Protein AF-A0A847NUJ7-F1 (afdb_monomer)

Foldseek 3Di:
DDDFDADLPVRPCLVVVVVVCVVVLPQEAEDAEADPPCSVSSVVSLLVVLCPDPPPFPFPPPPDDDFDWGWTCSDPRYIYTYGDHDHDDAPPVVVVLVVFDPVDQFDKDKDFDAAQKWKQWQNKIKGWRHTWIKIDRFGNPTDIDIDDDDDDFDDKDWADAQKWWAQGSTGTIGIHHTTIITIPDHDPVRIDMDHHPVHD

Solvent-accessible surface area (backbone atoms only — not comparable to full-atom values): 11853 Å² total; per-residue (Å²): 138,89,87,82,73,70,33,63,89,76,59,38,48,49,64,64,47,51,52,56,39,59,80,62,68,48,46,72,45,76,47,80,54,48,60,91,68,50,62,70,53,40,51,54,46,54,41,61,75,60,46,91,61,92,80,66,79,69,70,69,78,75,92,82,65,102,73,68,63,46,58,42,63,58,48,99,66,26,33,41,31,44,47,77,51,48,86,74,87,47,61,69,52,62,73,62,58,72,71,47,73,76,89,55,86,68,58,74,47,75,45,83,41,47,58,68,40,28,42,28,51,74,76,29,38,41,30,30,64,40,68,31,49,35,34,34,50,30,55,72,82,62,54,69,47,80,49,89,71,96,76,81,64,78,51,75,44,85,41,52,64,42,17,25,45,34,37,44,82,52,38,31,36,39,30,53,48,57,34,45,37,34,34,24,79,68,64,69,84,36,52,48,77,45,74,42,91,81,67,133

Sequence (200 aa):
EDIKLISSLNNYGVEALTDYLEDREIDYIYFVGLTNSGKSSLINKLIELNDTNLNQLTTSYIPNTTLDFIRIKIKDNLTVIDSPGFIIDTIQDDLILKKYNLKVCLKPKTFQMKTGETLEIENMYFNFSDDTSVTLYMANDLRVRKYYKPVTYEYRIDIGYESDLIVSGLGFLNIKKSCVVRVANIKANLIEV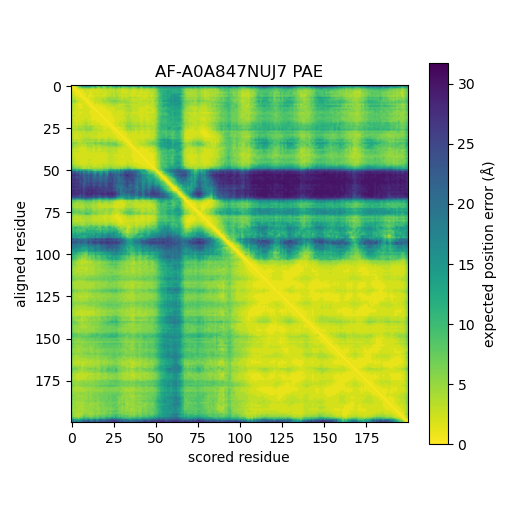RSSILGG

Radius of gyration: 21.55 Å; Cα contacts (8 Å, |Δi|>4): 354; chains: 1; bounding box: 51×32×60 Å

Structure (mmCIF, N/CA/C/O backbone):
data_AF-A0A847NUJ7-F1
#
_entry.id   AF-A0A847NUJ7-F1
#
loop_
_atom_site.group_PDB
_atom_site.id
_atom_site.type_symbol
_atom_site.label_atom_id
_atom_site.label_alt_id
_atom_site.label_comp_id
_atom_site.label_asym_id
_atom_site.label_entity_id
_atom_site.label_seq_id
_atom_site.pdbx_PDB_ins_code
_atom_site.Cartn_x
_atom_site.Cartn_y
_atom_site.Cartn_z
_atom_site.occupancy
_atom_site.B_iso_or_equiv
_atom_site.auth_seq_id
_atom_site.auth_comp_id
_atom_site.auth_asym_id
_atom_site.auth_atom_id
_atom_site.pdbx_PDB_model_num
ATOM 1 N N . GLU A 1 1 ? -22.044 -3.779 1.676 1.00 54.78 1 GLU A N 1
ATOM 2 C CA . GLU A 1 1 ? -20.976 -3.634 2.683 1.00 54.78 1 GLU A CA 1
ATOM 3 C C . GLU A 1 1 ? -20.731 -2.154 2.893 1.00 54.78 1 GLU A C 1
ATOM 5 O O . GLU A 1 1 ? -20.644 -1.439 1.902 1.00 54.78 1 GLU A O 1
ATOM 10 N N . ASP A 1 2 ? -20.672 -1.699 4.144 1.00 83.62 2 ASP A N 1
ATOM 11 C CA . ASP A 1 2 ? -20.267 -0.329 4.469 1.00 83.62 2 ASP A CA 1
ATOM 12 C C . ASP A 1 2 ? -18.757 -0.314 4.725 1.00 83.62 2 ASP A C 1
ATOM 14 O O . ASP A 1 2 ? -18.270 -0.978 5.640 1.00 83.62 2 ASP A O 1
ATOM 18 N N . ILE A 1 3 ? -18.008 0.443 3.921 1.00 88.69 3 ILE A N 1
ATOM 19 C CA . ILE A 1 3 ? -16.564 0.638 4.100 1.00 88.69 3 ILE A CA 1
ATOM 20 C C . ILE A 1 3 ? -16.348 1.972 4.815 1.00 88.69 3 ILE A C 1
ATOM 22 O O . ILE A 1 3 ? -16.796 3.017 4.344 1.00 88.69 3 ILE A O 1
ATOM 26 N N . LYS A 1 4 ? -15.630 1.948 5.942 1.00 88.69 4 LYS A N 1
ATOM 27 C CA . LYS A 1 4 ? -15.244 3.149 6.696 1.00 88.69 4 LYS A CA 1
ATOM 28 C C . LYS A 1 4 ? -13.728 3.303 6.704 1.00 88.69 4 LYS A C 1
ATOM 30 O O . LYS A 1 4 ? -13.006 2.360 7.015 1.00 88.69 4 LYS A O 1
ATOM 35 N N . LEU A 1 5 ? -13.253 4.503 6.382 1.00 91.12 5 LEU A N 1
ATOM 36 C CA . LEU A 1 5 ? -11.839 4.864 6.460 1.00 91.12 5 LEU A CA 1
ATOM 37 C C . LEU A 1 5 ? -11.560 5.513 7.812 1.00 91.12 5 LEU A C 1
ATOM 39 O O . LEU A 1 5 ? -12.232 6.471 8.188 1.00 91.12 5 LEU A O 1
ATOM 43 N N . ILE A 1 6 ? -10.570 4.990 8.533 1.00 91.38 6 ILE A N 1
ATOM 44 C CA . ILE A 1 6 ? -10.262 5.410 9.901 1.00 91.38 6 ILE A CA 1
ATOM 45 C C . ILE A 1 6 ? -8.752 5.583 10.059 1.00 91.38 6 ILE A C 1
ATOM 47 O O . ILE A 1 6 ? -7.966 4.788 9.546 1.00 91.38 6 ILE A O 1
ATOM 51 N N . SER A 1 7 ? -8.343 6.609 10.805 1.00 89.50 7 SER A N 1
ATOM 52 C CA . SER A 1 7 ? -6.980 6.740 11.323 1.00 89.50 7 SER A CA 1
ATOM 53 C C . SER A 1 7 ? -7.024 6.985 12.822 1.00 89.50 7 SER A C 1
ATOM 55 O O . SER A 1 7 ? -7.299 8.101 13.261 1.00 89.50 7 SER A O 1
ATOM 57 N N . SER A 1 8 ? -6.681 5.963 13.610 1.00 86.00 8 SER A N 1
ATOM 58 C CA . SER A 1 8 ? -6.562 6.085 15.071 1.00 86.00 8 SER A CA 1
ATOM 59 C C . SER A 1 8 ? -5.462 7.065 15.486 1.00 86.00 8 SER A C 1
ATOM 61 O O . SER A 1 8 ? -5.521 7.621 16.573 1.00 86.00 8 SER A O 1
ATOM 63 N N . LEU A 1 9 ? -4.460 7.287 14.624 1.00 84.06 9 LEU A N 1
ATOM 64 C CA . LEU A 1 9 ? -3.374 8.236 14.877 1.00 84.06 9 LEU A CA 1
ATOM 65 C C . LEU A 1 9 ? -3.831 9.691 14.709 1.00 84.06 9 LEU A C 1
ATOM 67 O O . LEU A 1 9 ? -3.448 10.546 15.499 1.00 84.06 9 LEU A O 1
ATOM 71 N N . ASN A 1 10 ? -4.635 9.965 13.678 1.00 84.94 10 ASN A N 1
ATOM 72 C CA . ASN A 1 10 ? -5.076 11.321 13.337 1.00 84.94 10 ASN A CA 1
ATOM 73 C C . ASN A 1 10 ? -6.503 11.622 13.824 1.00 84.94 10 ASN A C 1
ATOM 75 O O . ASN A 1 10 ? -7.068 12.639 13.435 1.00 84.94 10 ASN A O 1
ATOM 79 N N . ASN A 1 11 ? -7.107 10.717 14.603 1.00 83.31 11 ASN A N 1
ATOM 80 C CA . ASN A 1 11 ? -8.519 10.731 15.011 1.00 83.31 11 ASN A CA 1
ATOM 81 C C . ASN A 1 11 ? -9.519 10.830 13.841 1.00 83.31 11 ASN A C 1
ATOM 83 O O . ASN A 1 11 ? -10.676 11.191 14.028 1.00 83.31 11 ASN A O 1
ATOM 87 N N . TYR A 1 12 ? -9.097 10.491 12.622 1.00 90.44 12 TYR A N 1
ATOM 88 C CA . TYR A 1 12 ? -9.958 10.581 11.448 1.00 90.44 12 TYR A CA 1
ATOM 89 C C . TYR A 1 12 ? -10.963 9.430 11.441 1.00 90.44 12 TYR A C 1
ATOM 91 O O . TYR A 1 12 ? -10.563 8.272 11.556 1.00 90.44 12 TYR A O 1
ATOM 99 N N . GLY A 1 13 ? -12.250 9.743 11.280 1.00 89.88 13 GLY A N 1
ATOM 100 C CA . GLY A 1 13 ? -13.322 8.753 11.139 1.00 89.88 13 GLY A CA 1
ATOM 101 C C . GLY A 1 13 ? -13.643 7.952 12.405 1.00 89.88 13 GLY A C 1
ATOM 102 O O . GLY A 1 13 ? -14.494 7.070 12.345 1.00 89.88 13 GLY A O 1
ATOM 103 N N . VAL A 1 14 ? -12.988 8.237 13.539 1.00 88.69 14 VAL A N 1
ATOM 104 C CA . VAL A 1 14 ? -13.206 7.497 14.792 1.00 88.69 14 VAL A CA 1
ATOM 105 C C . VAL A 1 14 ? -14.545 7.879 15.426 1.00 88.69 14 VAL A C 1
ATOM 107 O O . VAL A 1 14 ? -15.306 6.990 15.781 1.00 88.69 14 VAL A O 1
ATOM 110 N N . GLU A 1 15 ? -14.881 9.170 15.493 1.00 87.00 15 GLU A N 1
ATOM 111 C CA . GLU A 1 15 ? -16.192 9.634 15.987 1.00 87.00 15 GLU A CA 1
ATOM 112 C C . GLU A 1 15 ? -17.335 9.080 15.127 1.00 87.00 15 GLU A C 1
ATOM 114 O O . GLU A 1 15 ? -18.253 8.456 15.642 1.00 87.00 15 GLU A O 1
ATOM 119 N N . ALA A 1 16 ? -17.199 9.146 13.799 1.00 90.19 16 ALA A N 1
ATOM 120 C CA . ALA A 1 16 ? -18.173 8.573 12.868 1.00 90.19 16 ALA A CA 1
ATOM 121 C C . ALA A 1 16 ? -18.302 7.036 12.962 1.00 90.19 16 ALA A C 1
ATOM 123 O O . ALA A 1 16 ? -19.299 6.466 12.506 1.00 90.19 16 ALA A O 1
ATOM 124 N N . LEU A 1 17 ? -17.282 6.340 13.483 1.00 90.12 17 LEU A N 1
ATOM 125 C CA . LEU A 1 17 ? -17.399 4.927 13.839 1.00 90.12 17 LEU A CA 1
ATOM 126 C C . LEU A 1 17 ? -18.207 4.778 15.129 1.00 90.12 17 LEU A C 1
ATOM 128 O O . LEU A 1 17 ? -19.093 3.934 15.155 1.00 90.12 17 LEU A O 1
ATOM 132 N N . THR A 1 18 ? -17.926 5.579 16.158 1.00 85.94 18 THR A N 1
ATOM 133 C CA . THR A 1 18 ? -18.694 5.576 17.409 1.00 85.94 18 THR A CA 1
ATOM 134 C C . THR A 1 18 ? -20.175 5.816 17.130 1.00 85.94 18 THR A C 1
ATOM 136 O O . THR A 1 18 ? -20.967 4.928 17.426 1.00 85.94 18 THR A O 1
ATOM 139 N N . ASP A 1 19 ? -20.536 6.903 16.443 1.00 88.12 19 ASP A N 1
ATOM 140 C CA . ASP A 1 19 ? -21.929 7.233 16.099 1.00 88.12 19 ASP A CA 1
ATOM 141 C C . ASP A 1 19 ? -22.615 6.079 15.355 1.00 88.12 19 ASP A C 1
ATOM 143 O O . ASP A 1 19 ? -23.721 5.663 15.686 1.00 88.12 19 ASP A O 1
ATOM 147 N N . TYR A 1 20 ? -21.915 5.469 14.392 1.00 90.50 20 TYR A N 1
ATOM 148 C CA . TYR A 1 20 ? -22.430 4.321 13.646 1.00 90.50 20 TYR A CA 1
ATOM 149 C C . TYR A 1 20 ? -22.771 3.121 14.540 1.00 90.50 20 TYR A C 1
ATOM 151 O O . TYR A 1 20 ? -23.725 2.398 14.237 1.00 90.50 20 TYR A O 1
ATOM 159 N N . LEU A 1 21 ? -21.961 2.874 15.575 1.00 88.38 21 LEU A N 1
ATOM 160 C CA . LEU A 1 21 ? -22.154 1.785 16.532 1.00 88.38 21 LEU A CA 1
ATOM 161 C C . LEU A 1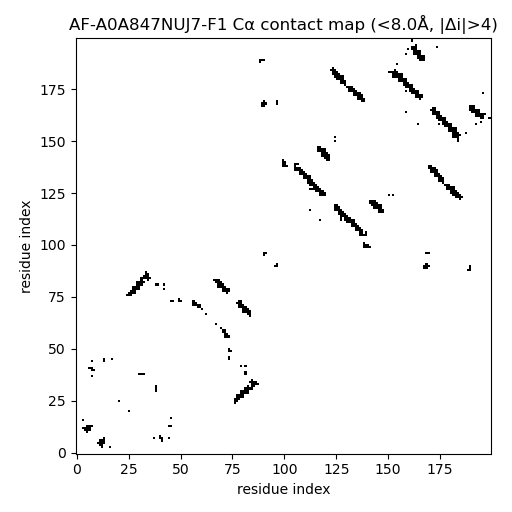 21 ? -23.304 2.096 17.496 1.00 88.38 21 LEU A C 1
ATOM 163 O O . LEU A 1 21 ? -24.062 1.188 17.832 1.00 88.38 21 LEU A O 1
ATOM 167 N N . GLU A 1 22 ? -23.448 3.360 17.908 1.00 86.19 22 GLU A N 1
ATOM 168 C CA . GLU A 1 22 ? -24.535 3.825 18.779 1.00 86.19 22 GLU A CA 1
ATOM 169 C C . GLU A 1 22 ? -25.888 3.789 18.076 1.00 86.19 22 GLU A C 1
ATOM 171 O O . GLU A 1 22 ? -26.816 3.169 18.588 1.00 86.19 22 GLU A O 1
ATOM 176 N N . ASP A 1 23 ? -25.974 4.352 16.869 1.00 90.56 23 ASP A N 1
ATOM 177 C CA . ASP A 1 23 ? -27.194 4.397 16.051 1.00 90.56 23 ASP A CA 1
ATOM 178 C C . ASP A 1 23 ? -27.758 3.005 15.731 1.00 90.56 23 ASP A C 1
ATOM 180 O O . ASP A 1 23 ? -28.920 2.859 15.352 1.00 90.56 23 ASP A O 1
ATOM 184 N N . ARG A 1 24 ? -26.913 1.974 15.818 1.00 91.25 24 ARG A N 1
ATOM 185 C CA . ARG A 1 24 ? -27.265 0.574 15.547 1.00 91.25 24 ARG A CA 1
ATOM 186 C C . ARG A 1 24 ? -27.405 -0.272 16.804 1.00 91.25 24 ARG A C 1
ATOM 188 O O . ARG A 1 24 ? -27.603 -1.475 16.664 1.00 91.25 24 ARG A O 1
ATOM 195 N N . GLU A 1 25 ? -27.272 0.331 17.984 1.00 90.06 25 GLU A N 1
ATOM 196 C CA . GLU A 1 25 ? -27.382 -0.353 19.276 1.00 90.06 25 GLU A CA 1
ATOM 197 C C . GLU A 1 25 ? -26.484 -1.609 19.339 1.00 90.06 25 GLU A C 1
ATOM 199 O O . GLU A 1 25 ? -26.900 -2.690 19.749 1.00 90.06 25 GLU A O 1
ATOM 204 N N . ILE A 1 26 ? -25.237 -1.493 18.857 1.00 89.69 26 ILE A N 1
ATOM 205 C CA . ILE A 1 26 ? -24.302 -2.624 18.795 1.00 89.69 26 ILE A CA 1
ATOM 206 C C . ILE A 1 26 ? -23.714 -2.915 20.181 1.00 89.69 26 ILE A C 1
ATOM 208 O O . ILE A 1 26 ? -22.868 -2.168 20.667 1.00 89.69 26 ILE A O 1
ATOM 212 N N . ASP A 1 27 ? -24.073 -4.065 20.756 1.00 88.81 27 ASP A N 1
ATOM 213 C CA . ASP A 1 27 ? -23.592 -4.483 22.082 1.00 88.81 27 ASP A CA 1
ATOM 214 C C . ASP A 1 27 ? -22.186 -5.107 22.081 1.00 88.81 27 ASP A C 1
ATOM 216 O O . ASP A 1 27 ? -21.445 -4.990 23.059 1.00 88.81 27 ASP A O 1
ATOM 220 N N . TYR A 1 28 ? -21.805 -5.801 21.001 1.00 89.31 28 TYR A N 1
ATOM 221 C CA . TYR A 1 28 ? -20.550 -6.557 20.913 1.00 89.31 28 TYR A CA 1
ATOM 222 C C . TYR A 1 28 ? -19.830 -6.308 19.588 1.00 89.31 28 TYR A C 1
ATOM 224 O O . TYR A 1 28 ? -20.404 -6.487 18.515 1.00 89.31 28 TYR A O 1
ATOM 232 N N . ILE A 1 29 ? -18.539 -5.974 19.656 1.00 90.44 29 ILE A N 1
ATOM 233 C CA . ILE A 1 29 ? -17.688 -5.752 18.480 1.00 90.44 29 ILE A CA 1
ATOM 234 C C . ILE A 1 29 ? -16.487 -6.680 18.532 1.00 90.44 29 ILE A C 1
ATOM 236 O O . ILE A 1 29 ? -15.719 -6.647 19.486 1.00 90.44 29 ILE A O 1
ATOM 240 N N . TYR A 1 30 ? -16.271 -7.445 17.467 1.00 90.50 30 TYR A N 1
ATOM 241 C CA . TYR A 1 30 ? -15.079 -8.269 17.304 1.00 90.50 30 TYR A CA 1
ATOM 242 C C . TYR A 1 30 ? -14.087 -7.576 16.371 1.00 90.50 30 TYR A C 1
ATOM 244 O O . TYR A 1 30 ? -14.386 -7.341 15.201 1.00 90.50 30 TYR A O 1
ATOM 252 N N . PHE A 1 31 ? -12.887 -7.281 16.869 1.00 88.62 31 PHE A N 1
ATOM 253 C CA . PHE A 1 31 ? -11.792 -6.773 16.047 1.00 88.62 31 PHE A CA 1
ATOM 254 C C . PHE A 1 31 ? -10.999 -7.937 15.482 1.00 88.62 31 PHE A C 1
ATOM 256 O O . PHE A 1 31 ? -10.277 -8.619 16.206 1.00 88.62 31 PHE A O 1
ATOM 263 N N . VAL A 1 32 ? -11.107 -8.141 14.172 1.00 88.88 32 VAL A N 1
ATOM 264 C CA . VAL A 1 32 ? -10.435 -9.220 13.443 1.00 88.88 32 VAL A CA 1
ATOM 265 C C . VAL A 1 32 ? -9.560 -8.616 12.354 1.00 88.88 32 VAL A C 1
ATOM 267 O O . VAL A 1 32 ? -9.956 -7.669 11.681 1.00 88.88 32 VAL A O 1
ATOM 270 N N . GLY A 1 33 ? -8.340 -9.126 12.193 1.00 85.56 33 GLY A N 1
ATOM 271 C CA . GLY A 1 33 ? -7.419 -8.620 11.178 1.00 85.56 33 GLY A CA 1
ATOM 272 C C . GLY A 1 33 ? -5.970 -8.994 11.438 1.00 85.56 33 GLY A C 1
ATOM 273 O O . GLY A 1 33 ? -5.640 -9.620 12.449 1.00 85.56 33 GLY A O 1
ATOM 274 N N . LEU A 1 34 ? -5.088 -8.576 10.535 1.00 82.56 34 LEU A N 1
ATOM 275 C CA . LEU A 1 34 ? -3.674 -8.930 10.588 1.00 82.56 34 LEU A CA 1
ATOM 276 C C . LEU A 1 34 ? -2.956 -8.366 11.814 1.00 82.56 34 LEU A C 1
ATOM 278 O O . LEU A 1 34 ? -3.347 -7.352 12.404 1.00 82.56 34 LEU A O 1
ATOM 282 N N . THR A 1 35 ? -1.869 -9.019 12.205 1.00 76.12 35 THR A N 1
ATOM 283 C CA . THR A 1 35 ? -0.890 -8.416 13.111 1.00 76.12 35 THR A CA 1
ATOM 284 C C . THR A 1 35 ? -0.355 -7.126 12.480 1.00 76.12 35 THR A C 1
ATOM 286 O O . THR A 1 35 ? -0.114 -7.073 11.278 1.00 76.12 35 THR A O 1
ATOM 289 N N . ASN A 1 36 ? -0.217 -6.066 13.286 1.00 75.12 36 ASN A N 1
ATOM 290 C CA . ASN A 1 36 ? 0.183 -4.719 12.850 1.00 75.12 36 ASN A CA 1
ATOM 291 C C . ASN A 1 36 ? -0.815 -3.972 11.928 1.00 75.12 36 ASN A C 1
ATOM 293 O O . ASN A 1 36 ? -0.457 -2.978 11.306 1.00 75.12 36 ASN A O 1
ATOM 297 N N . SER A 1 37 ? -2.087 -4.383 11.868 1.00 79.81 37 SER A N 1
ATOM 298 C CA . SER A 1 37 ? -3.118 -3.658 11.099 1.00 79.81 37 SER A CA 1
ATOM 299 C C . SER A 1 37 ? -3.723 -2.444 11.825 1.00 79.81 37 SER A C 1
ATOM 301 O O . SER A 1 37 ? -4.645 -1.820 11.311 1.00 79.81 37 SER A O 1
ATOM 303 N N . GLY A 1 38 ? -3.265 -2.134 13.044 1.00 81.94 38 GLY A N 1
ATOM 304 C CA . GLY A 1 38 ? -3.784 -1.022 13.851 1.00 81.94 38 GLY A CA 1
ATOM 305 C C . GLY A 1 38 ? -4.979 -1.350 14.758 1.00 81.94 38 GLY A C 1
ATOM 306 O O . GLY A 1 38 ? -5.535 -0.422 15.344 1.00 81.94 38 GLY A O 1
ATOM 307 N N . LYS A 1 39 ? -5.351 -2.633 14.935 1.00 87.44 39 LYS A N 1
ATOM 308 C CA . LYS A 1 39 ? -6.466 -3.060 15.818 1.00 87.44 39 LYS A CA 1
ATOM 309 C C . LYS A 1 39 ? -6.357 -2.471 17.225 1.00 87.44 39 LYS A C 1
ATOM 311 O O . LYS A 1 39 ? -7.209 -1.688 17.625 1.00 87.44 39 LYS A O 1
ATOM 316 N N . SER A 1 40 ? -5.272 -2.769 17.939 1.00 82.50 40 SER A N 1
ATOM 317 C CA . SER A 1 40 ? -5.087 -2.316 19.322 1.00 82.50 40 SER A CA 1
ATOM 318 C C . SER A 1 40 ? -5.026 -0.788 19.431 1.00 82.50 40 SER A C 1
ATOM 320 O O . SER A 1 40 ? -5.508 -0.222 20.405 1.00 82.50 40 SER A O 1
ATOM 322 N N . SER A 1 41 ? -4.506 -0.092 18.411 1.00 85.06 41 SER A N 1
ATOM 323 C CA . SER A 1 41 ? -4.534 1.377 18.363 1.00 85.06 41 SER A CA 1
ATOM 324 C C . SER A 1 41 ? -5.954 1.928 18.239 1.00 85.06 41 SER A C 1
ATOM 326 O O . SER A 1 41 ? -6.272 2.919 18.887 1.00 85.06 41 SER A O 1
ATOM 328 N N . LEU A 1 42 ? -6.811 1.304 17.426 1.00 88.44 42 LEU A N 1
ATOM 329 C CA . LEU A 1 42 ? -8.220 1.685 17.314 1.00 88.44 42 LEU A CA 1
ATOM 330 C C . LEU A 1 42 ? -9.000 1.366 18.595 1.00 88.44 42 LEU A C 1
ATOM 332 O O . LEU A 1 42 ? -9.745 2.217 19.062 1.00 88.44 42 LEU A O 1
ATOM 336 N N . ILE A 1 43 ? -8.769 0.203 19.207 1.00 86.81 43 ILE A N 1
ATOM 337 C CA . ILE A 1 43 ? -9.386 -0.173 20.489 1.00 86.81 43 ILE A CA 1
ATOM 338 C C . ILE A 1 43 ? -9.025 0.841 21.579 1.00 86.81 43 ILE A C 1
ATOM 340 O O . ILE A 1 43 ? -9.917 1.387 22.221 1.00 86.81 43 ILE A O 1
ATOM 344 N N . ASN A 1 44 ? -7.737 1.161 21.739 1.00 83.19 44 ASN A N 1
ATOM 345 C CA . ASN A 1 44 ? -7.289 2.159 22.714 1.00 83.19 44 ASN A CA 1
ATOM 346 C C . ASN A 1 44 ? -7.929 3.528 22.468 1.00 83.19 44 ASN A C 1
ATOM 348 O O . ASN A 1 44 ? -8.300 4.210 23.419 1.00 83.19 44 ASN A O 1
ATOM 352 N N . LYS A 1 45 ? -8.096 3.915 21.197 1.00 85.69 45 LYS A N 1
ATOM 353 C CA . LYS A 1 45 ? -8.748 5.175 20.839 1.00 85.69 45 LYS A CA 1
ATOM 354 C C . LYS A 1 45 ? -10.239 5.179 21.184 1.00 85.69 45 LYS A C 1
ATOM 356 O O . LYS A 1 45 ? -10.737 6.186 21.672 1.00 85.69 45 LYS A O 1
ATOM 361 N N . LEU A 1 46 ? -10.941 4.068 20.959 1.00 85.12 46 LEU A N 1
ATOM 362 C CA . LEU A 1 46 ? -12.345 3.927 21.352 1.00 85.12 46 LEU A CA 1
ATOM 363 C C . LEU A 1 46 ? -12.510 3.988 22.872 1.00 85.12 46 LEU A C 1
ATOM 365 O O . LEU A 1 46 ? -13.441 4.633 23.341 1.00 85.12 46 LEU A O 1
ATOM 369 N N . ILE A 1 47 ? -11.600 3.376 23.634 1.00 81.62 47 ILE A N 1
ATOM 370 C CA . ILE A 1 47 ? -11.589 3.491 25.098 1.00 81.62 47 ILE A CA 1
ATOM 371 C C . ILE A 1 47 ? -11.405 4.960 25.497 1.00 81.62 47 ILE A C 1
ATOM 373 O O . ILE A 1 47 ? -12.251 5.497 26.195 1.00 81.62 47 ILE A O 1
ATOM 377 N N . GLU A 1 48 ? -10.374 5.640 24.986 1.00 82.12 48 GLU A N 1
ATOM 378 C CA . GLU A 1 48 ? -10.082 7.048 25.305 1.00 82.12 48 GLU A CA 1
ATOM 379 C C . GLU A 1 48 ? -11.274 7.991 25.053 1.00 82.12 48 GLU A C 1
ATOM 381 O O . GLU A 1 48 ? -11.521 8.890 25.849 1.00 82.12 48 GLU A O 1
ATOM 386 N N . LEU A 1 49 ? -12.027 7.786 23.966 1.00 78.81 49 LEU A N 1
ATOM 387 C CA . LEU A 1 49 ? -13.181 8.627 23.619 1.00 78.81 49 LEU A CA 1
ATOM 388 C C . LEU A 1 49 ? -14.402 8.404 24.518 1.00 78.81 49 LEU A C 1
ATOM 390 O O . LEU A 1 49 ? -15.193 9.324 24.704 1.00 78.81 49 LEU A O 1
ATOM 394 N N . ASN A 1 50 ? -14.574 7.192 25.046 1.00 73.44 50 ASN A N 1
ATOM 395 C CA . ASN A 1 50 ? -15.727 6.834 25.876 1.00 73.44 50 ASN A CA 1
ATOM 396 C C . ASN A 1 50 ? -15.427 6.950 27.380 1.00 73.44 50 ASN A C 1
ATOM 398 O O . ASN A 1 50 ? -16.345 7.017 28.195 1.00 73.44 50 ASN A O 1
ATOM 402 N N . ASP A 1 51 ? -14.149 6.995 27.757 1.00 66.75 51 ASP A N 1
ATOM 403 C CA . ASP A 1 51 ? -13.692 6.946 29.140 1.00 66.75 51 ASP A CA 1
ATOM 404 C C . ASP A 1 51 ? -13.357 8.351 29.680 1.00 66.75 51 ASP A C 1
ATOM 406 O O . ASP A 1 51 ? -12.215 8.685 29.987 1.00 66.75 51 ASP A O 1
ATOM 410 N N . THR A 1 52 ? -14.376 9.208 29.836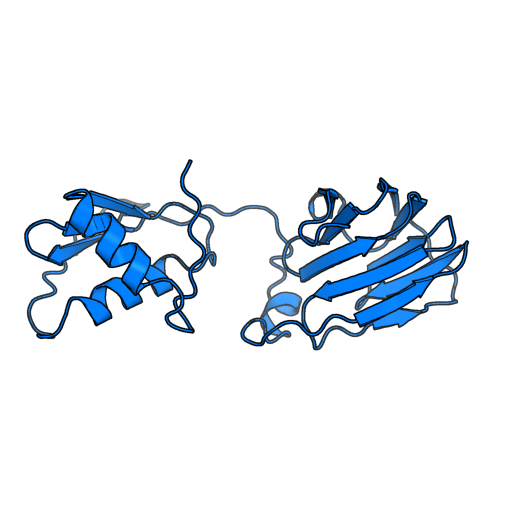 1.00 52.94 52 THR A N 1
ATOM 411 C CA . THR A 1 52 ? -14.239 10.470 30.604 1.00 52.94 52 THR A CA 1
ATOM 412 C C . THR A 1 52 ? -13.961 10.251 32.103 1.00 52.94 52 THR A C 1
ATOM 414 O O . THR A 1 52 ? -13.704 11.218 32.817 1.00 52.94 52 THR A O 1
ATOM 417 N N . ASN A 1 53 ? -13.985 9.007 32.601 1.00 48.88 53 ASN A N 1
ATOM 418 C CA . ASN A 1 53 ? -13.720 8.655 33.996 1.00 48.88 53 ASN A CA 1
ATOM 419 C C . ASN A 1 53 ? -12.852 7.390 34.079 1.00 48.88 53 ASN A C 1
ATOM 421 O O . ASN A 1 53 ? -13.374 6.317 34.36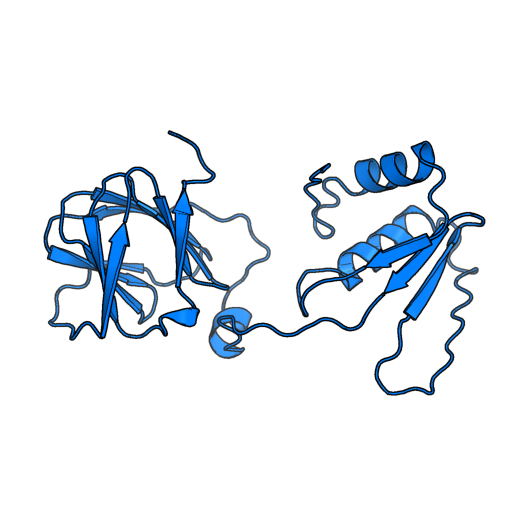8 1.00 48.88 53 ASN A O 1
ATOM 425 N N . LEU A 1 54 ? -11.534 7.590 33.934 1.00 45.66 54 LEU A N 1
ATOM 426 C CA . LEU A 1 54 ? -10.362 6.684 34.035 1.00 45.66 54 LEU A CA 1
ATOM 427 C C . LEU A 1 54 ? -10.373 5.525 35.075 1.00 45.66 54 LEU A C 1
ATOM 429 O O . LEU A 1 54 ? -9.379 4.813 35.203 1.00 45.66 54 LEU A O 1
ATOM 433 N N . ASN A 1 55 ? -11.441 5.320 35.846 1.00 39.75 55 ASN A N 1
ATOM 434 C CA . ASN A 1 55 ? -11.530 4.420 36.994 1.00 39.75 55 ASN A CA 1
ATOM 435 C C . ASN A 1 55 ? -12.481 3.217 36.820 1.00 39.75 55 ASN A C 1
ATOM 437 O O . ASN A 1 55 ? -12.692 2.499 37.798 1.00 39.75 55 ASN A O 1
ATOM 441 N N . GLN A 1 56 ? -13.057 2.951 35.639 1.00 41.97 56 GLN A N 1
ATOM 442 C CA . GLN A 1 56 ? -13.957 1.793 35.443 1.00 41.97 56 GLN A CA 1
ATOM 443 C C . GLN A 1 56 ? -13.567 0.815 34.324 1.00 41.97 56 GLN A C 1
ATOM 445 O O . GLN A 1 56 ? -14.393 0.020 33.874 1.00 41.97 56 GLN A O 1
ATOM 450 N N . LEU A 1 57 ? -12.283 0.737 33.967 1.00 41.91 57 LEU A N 1
ATOM 451 C CA . LEU A 1 57 ? -11.763 -0.420 33.233 1.00 41.91 57 LEU A CA 1
ATOM 452 C C . LEU A 1 57 ? -11.695 -1.643 34.165 1.00 41.91 57 LEU A C 1
ATOM 454 O O . LEU A 1 57 ? -10.651 -1.984 34.722 1.00 41.91 57 LEU A O 1
ATOM 458 N N . THR A 1 58 ? -12.822 -2.341 34.326 1.00 40.12 58 THR A N 1
ATOM 459 C CA . THR A 1 58 ? -12.810 -3.723 34.819 1.00 40.12 58 THR A CA 1
ATOM 460 C C . THR A 1 58 ? -12.236 -4.601 33.718 1.00 40.12 58 THR A C 1
ATOM 462 O O . THR A 1 58 ? -12.930 -5.151 32.869 1.00 40.12 58 THR A O 1
ATOM 465 N N . THR A 1 59 ? -10.912 -4.708 33.712 1.00 41.19 59 THR A N 1
ATOM 466 C CA . THR A 1 59 ? -10.232 -5.748 32.957 1.00 41.19 59 THR A CA 1
ATOM 467 C C . THR A 1 59 ? -10.595 -7.082 33.603 1.00 41.19 59 THR A C 1
ATOM 469 O O . THR A 1 59 ? -10.068 -7.449 34.651 1.00 41.19 59 THR A O 1
ATOM 472 N N . SER A 1 60 ? -11.511 -7.846 33.006 1.00 38.34 60 SER A N 1
ATOM 473 C CA . SER A 1 60 ? -11.550 -9.280 33.281 1.00 38.34 60 SER A CA 1
ATOM 474 C C . SER A 1 60 ? -10.341 -9.899 32.574 1.00 38.34 60 SER A C 1
ATOM 476 O O . SER A 1 60 ? -10.463 -10.486 31.500 1.00 38.34 60 SER A O 1
ATOM 478 N N . TYR A 1 61 ? -9.148 -9.700 33.142 1.00 43.72 61 TYR A N 1
ATOM 479 C CA . TYR A 1 61 ? -7.988 -10.531 32.851 1.00 43.72 61 TYR A CA 1
ATOM 480 C C . TYR A 1 61 ? -8.350 -11.942 33.317 1.00 43.72 61 TYR A C 1
ATOM 482 O O . TYR A 1 61 ? -8.325 -12.232 34.511 1.00 43.72 61 TYR A O 1
ATOM 490 N N . ILE A 1 62 ? -8.703 -12.823 32.383 1.00 40.00 62 ILE A N 1
ATOM 491 C CA . ILE A 1 62 ? -8.691 -14.266 32.622 1.00 40.00 62 ILE A CA 1
ATOM 492 C C . ILE A 1 62 ? -7.480 -14.799 31.856 1.00 40.00 62 ILE A C 1
ATOM 494 O O . ILE A 1 62 ? -7.614 -15.175 30.694 1.00 40.00 62 ILE A O 1
ATOM 498 N N . PRO A 1 63 ? -6.274 -14.765 32.448 1.00 33.69 63 PRO A N 1
ATOM 499 C CA . PRO A 1 63 ? -5.113 -15.371 31.828 1.00 33.69 63 PRO A CA 1
ATOM 500 C C . PRO A 1 63 ? -5.240 -16.878 32.032 1.00 33.69 63 PRO A C 1
ATOM 502 O O . PRO A 1 63 ? -5.013 -17.337 33.148 1.00 33.69 63 PRO A O 1
ATOM 505 N N . ASN A 1 64 ? -5.686 -17.612 31.004 1.00 36.12 64 ASN A N 1
ATOM 506 C CA . ASN A 1 64 ? -5.457 -19.055 30.822 1.00 36.12 64 ASN A CA 1
ATOM 507 C C . ASN A 1 64 ? -6.262 -19.622 29.632 1.00 36.12 64 ASN A C 1
ATOM 509 O O . ASN A 1 64 ? -7.221 -20.341 29.886 1.00 36.12 64 ASN A O 1
ATOM 513 N N . THR A 1 65 ? -5.858 -19.398 28.372 1.00 38.12 65 THR A N 1
ATOM 514 C CA . THR A 1 65 ? -5.957 -20.392 27.269 1.00 38.12 65 THR A CA 1
ATOM 515 C C . THR A 1 65 ? -5.311 -19.916 25.954 1.00 38.12 65 THR A C 1
ATOM 517 O O . THR A 1 65 ? -5.992 -19.566 25.009 1.00 38.12 65 THR A O 1
ATOM 520 N N . THR A 1 66 ? -3.985 -19.999 25.836 1.00 44.12 66 THR A N 1
ATOM 521 C CA . THR A 1 66 ? -3.210 -20.284 24.594 1.00 44.12 66 THR A CA 1
ATOM 522 C C . THR A 1 66 ? -3.458 -19.499 23.273 1.00 44.12 66 THR A C 1
ATOM 524 O O . THR A 1 66 ? -2.691 -19.718 22.347 1.00 44.12 66 THR A O 1
ATOM 527 N N . LEU A 1 67 ? -4.424 -18.580 23.154 1.00 52.50 67 LEU A N 1
ATOM 528 C CA . LEU A 1 67 ? -4.762 -17.672 22.037 1.00 52.50 67 LEU A CA 1
ATOM 529 C C . LEU A 1 67 ? -5.923 -16.768 22.531 1.00 52.50 67 LEU A C 1
ATOM 531 O O . LEU A 1 67 ? -7.046 -16.819 22.031 1.00 52.50 67 LEU A O 1
ATOM 535 N N . ASP A 1 68 ? -5.692 -16.011 23.605 1.00 66.38 68 ASP A N 1
ATOM 536 C CA . ASP A 1 68 ? -6.787 -15.438 24.397 1.00 66.38 68 ASP A CA 1
ATOM 537 C C . ASP A 1 68 ? -7.368 -14.156 23.777 1.00 66.38 68 ASP A C 1
ATOM 539 O O . ASP A 1 68 ? -6.705 -13.123 23.680 1.00 66.38 68 ASP A O 1
ATOM 543 N N . PHE A 1 69 ? -8.641 -14.223 23.378 1.00 75.38 69 PHE A N 1
ATOM 544 C CA . PHE A 1 69 ? -9.449 -13.046 23.062 1.00 75.38 69 PHE A CA 1
ATOM 545 C C . PHE A 1 69 ? -9.544 -12.126 24.287 1.00 75.38 69 PHE A C 1
ATOM 547 O O . PHE A 1 69 ? -9.865 -12.581 25.387 1.00 75.38 69 PHE A O 1
ATOM 554 N N . ILE A 1 70 ? -9.350 -10.822 24.092 1.00 78.44 70 ILE A N 1
ATOM 555 C CA . ILE A 1 70 ? -9.420 -9.830 25.172 1.00 78.44 70 ILE A CA 1
ATOM 556 C C . ILE A 1 70 ? -10.780 -9.138 25.108 1.00 78.44 70 ILE A C 1
ATOM 558 O O . ILE A 1 70 ? -11.112 -8.526 24.099 1.00 78.44 70 ILE A O 1
ATOM 562 N N . ARG A 1 71 ? -11.572 -9.223 26.183 1.00 83.25 71 ARG A N 1
ATOM 563 C CA . ARG A 1 71 ? -12.881 -8.559 26.289 1.00 83.25 71 ARG A CA 1
ATOM 564 C C . ARG A 1 71 ? -12.764 -7.288 27.122 1.00 83.25 71 ARG A C 1
ATOM 566 O O . ARG A 1 71 ? -12.288 -7.335 28.253 1.00 83.25 71 ARG A O 1
ATOM 573 N N . ILE A 1 72 ? -13.215 -6.172 26.565 1.00 82.38 72 ILE A N 1
ATOM 574 C CA . ILE A 1 72 ? -13.127 -4.838 27.155 1.00 82.38 72 ILE A CA 1
ATOM 575 C C . ILE A 1 72 ? -14.519 -4.216 27.106 1.00 82.38 72 ILE A C 1
ATOM 577 O O . ILE A 1 72 ? -15.044 -3.942 26.027 1.00 82.38 72 ILE A O 1
ATOM 581 N N . LYS A 1 73 ? -15.129 -3.993 28.270 1.00 83.00 73 LYS A N 1
ATOM 582 C CA . LYS A 1 73 ? -16.384 -3.243 28.364 1.00 83.00 73 LYS A CA 1
ATOM 583 C C . LYS A 1 73 ? -16.061 -1.750 28.235 1.00 83.00 73 LYS A C 1
ATOM 585 O O . LYS A 1 73 ? -15.330 -1.224 29.066 1.00 83.00 73 LYS A O 1
ATOM 590 N N . ILE A 1 74 ? -16.559 -1.104 27.179 1.00 76.94 74 ILE A N 1
ATOM 591 C CA . ILE A 1 74 ? -16.320 0.322 26.892 1.00 76.94 74 ILE A CA 1
ATOM 592 C C . ILE A 1 74 ? -17.415 1.197 27.518 1.00 76.94 74 ILE A C 1
ATOM 594 O O . ILE A 1 74 ? -17.124 2.266 28.041 1.00 76.94 74 ILE A O 1
ATOM 598 N N . LYS A 1 75 ? -18.668 0.730 27.500 1.00 75.00 75 LYS A N 1
ATOM 599 C CA . LYS A 1 75 ? -19.819 1.319 28.208 1.00 75.00 75 LYS A CA 1
ATOM 600 C C . LYS A 1 75 ? -20.846 0.228 28.509 1.00 75.00 75 LYS A C 1
ATOM 602 O O . LYS A 1 75 ? -20.619 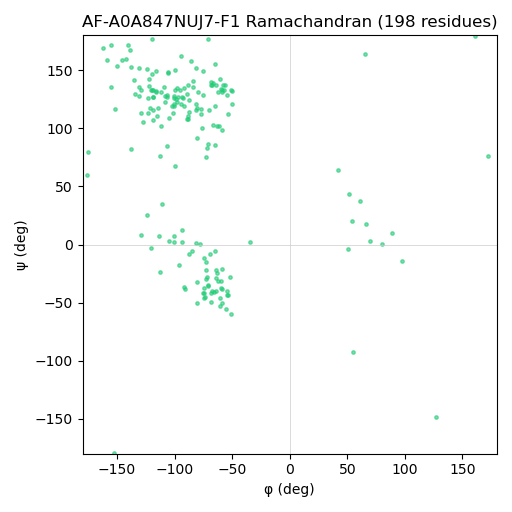-0.937 28.179 1.00 75.00 75 LYS A O 1
ATOM 607 N N . ASP A 1 76 ? -21.964 0.575 29.145 1.00 78.62 76 ASP A N 1
ATOM 608 C CA . ASP A 1 76 ? -22.953 -0.417 29.586 1.00 78.62 76 ASP A CA 1
ATOM 609 C C . ASP A 1 76 ? -23.443 -1.353 28.483 1.00 78.62 76 ASP A C 1
ATOM 611 O O . ASP A 1 76 ? -23.430 -2.567 28.689 1.00 78.62 76 ASP A O 1
ATOM 615 N N . ASN A 1 77 ? -23.721 -0.802 27.303 1.00 82.12 77 ASN A N 1
ATOM 616 C CA . ASN A 1 77 ? -24.204 -1.543 26.137 1.00 82.12 77 ASN A CA 1
ATOM 617 C C . ASN A 1 77 ? -23.146 -1.597 25.022 1.00 82.12 77 ASN A C 1
ATOM 619 O O . ASN A 1 77 ? -23.469 -1.455 23.850 1.00 82.12 77 ASN A O 1
ATOM 623 N N . LEU A 1 78 ? -21.854 -1.680 25.366 1.00 84.06 78 LEU A N 1
ATOM 624 C CA . LEU A 1 78 ? -20.803 -1.866 24.362 1.00 84.06 78 LEU A CA 1
ATOM 625 C C . LEU A 1 78 ? -19.591 -2.598 24.931 1.00 84.06 78 LEU A C 1
ATOM 627 O O . LEU A 1 78 ? -18.858 -2.083 25.780 1.00 84.06 78 LEU A O 1
ATOM 631 N N . THR A 1 79 ? -19.335 -3.780 24.387 1.00 86.50 79 THR A N 1
ATOM 632 C CA . THR A 1 79 ? -18.167 -4.606 24.675 1.00 86.50 79 THR A CA 1
ATOM 633 C C . THR A 1 79 ? -17.348 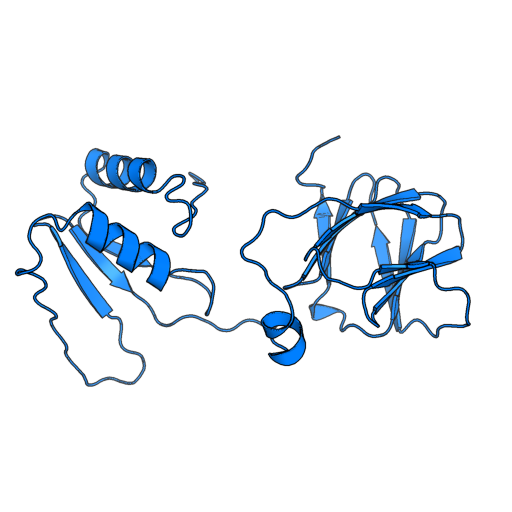-4.816 23.410 1.00 86.50 79 THR A C 1
ATOM 635 O O . THR A 1 79 ? -17.841 -5.287 22.388 1.00 86.50 79 THR A O 1
ATOM 638 N N . VAL A 1 80 ? -16.060 -4.516 23.495 1.00 88.25 80 VAL A N 1
ATOM 639 C CA . VAL A 1 80 ? -15.080 -4.781 22.447 1.00 88.25 80 VAL A CA 1
ATOM 640 C C . VAL A 1 80 ? -14.333 -6.071 22.752 1.00 88.25 80 VAL A C 1
ATOM 642 O O . VAL A 1 80 ? -13.899 -6.306 23.877 1.00 88.25 80 VAL A O 1
ATOM 645 N N . ILE A 1 81 ? -14.180 -6.912 21.738 1.00 87.00 81 ILE A N 1
ATOM 646 C CA . ILE A 1 81 ? -13.420 -8.150 21.780 1.00 87.00 81 ILE A CA 1
ATOM 647 C C . ILE A 1 81 ? -12.234 -8.021 20.815 1.00 87.00 81 ILE A C 1
ATOM 649 O O . ILE A 1 81 ? -12.423 -8.010 19.597 1.00 87.00 81 ILE A O 1
ATOM 653 N N . ASP A 1 82 ? -11.014 -7.943 21.347 1.00 84.19 82 ASP A N 1
ATOM 654 C CA . ASP A 1 82 ? -9.784 -8.049 20.556 1.00 84.19 82 ASP A CA 1
ATOM 655 C C . ASP A 1 82 ? -9.490 -9.522 20.268 1.00 84.19 82 ASP A C 1
ATOM 657 O O . ASP A 1 82 ? -9.525 -10.361 21.174 1.00 84.19 82 ASP A O 1
ATOM 661 N N . SER A 1 83 ? -9.203 -9.838 19.009 1.00 83.81 83 SER A N 1
ATOM 662 C CA . SER A 1 83 ? -8.782 -11.176 18.600 1.00 83.81 83 SER A CA 1
ATOM 663 C C . SER A 1 83 ? -7.283 -11.198 18.293 1.00 83.81 83 SER A C 1
ATOM 665 O O . SER A 1 83 ? -6.738 -10.201 17.798 1.00 83.81 83 SER A O 1
ATOM 667 N N . PRO A 1 84 ? -6.593 -12.330 18.532 1.00 78.31 84 PRO A N 1
ATOM 668 C CA . PRO A 1 84 ? -5.221 -12.501 18.078 1.00 78.31 84 PRO A CA 1
ATOM 669 C C . PRO A 1 84 ? -5.089 -12.179 16.585 1.00 78.31 84 PRO A C 1
ATOM 671 O O . PRO A 1 84 ? -5.884 -12.624 15.758 1.00 78.31 84 PRO A O 1
ATOM 674 N N . GLY A 1 85 ? -4.080 -11.381 16.231 1.00 73.50 85 GLY A N 1
ATOM 675 C CA . GLY A 1 85 ? -3.826 -11.048 14.835 1.00 73.50 85 GLY A CA 1
ATOM 676 C C . GLY A 1 85 ? -3.345 -12.258 14.041 1.00 73.50 85 GLY A C 1
ATOM 677 O O . GLY A 1 85 ? -2.485 -13.006 14.503 1.00 73.50 85 GLY A O 1
ATOM 678 N N . PHE A 1 86 ? -3.860 -12.425 12.825 1.00 77.31 86 PHE A N 1
ATOM 679 C CA . PHE A 1 86 ? -3.319 -13.411 11.889 1.00 77.31 86 PHE A CA 1
ATOM 680 C C . PHE A 1 86 ? -2.086 -12.846 11.172 1.00 77.31 86 PHE A C 1
ATOM 682 O O . PHE A 1 86 ? -1.958 -11.634 10.980 1.00 77.31 86 PHE A O 1
ATOM 689 N N . ILE A 1 87 ? -1.169 -13.718 10.767 1.00 72.38 87 ILE A N 1
ATOM 690 C CA . ILE A 1 87 ? 0.062 -13.346 10.062 1.00 72.38 87 ILE A CA 1
ATOM 691 C C . ILE A 1 87 ? -0.094 -13.763 8.596 1.00 72.38 87 ILE A C 1
ATOM 693 O O . ILE A 1 87 ? -0.449 -14.906 8.323 1.00 72.38 87 ILE A O 1
ATOM 697 N N . ILE A 1 88 ? 0.157 -12.842 7.663 1.00 68.56 88 ILE A N 1
ATOM 698 C CA . ILE A 1 88 ? 0.230 -13.115 6.218 1.00 68.56 88 ILE A CA 1
ATOM 699 C C . ILE A 1 88 ? 1.629 -12.751 5.726 1.00 68.56 88 ILE A C 1
ATOM 701 O O . ILE A 1 88 ? 2.222 -11.793 6.225 1.00 68.56 88 ILE A O 1
ATOM 705 N N . ASP A 1 89 ? 2.126 -13.484 4.732 1.00 65.19 89 ASP A N 1
ATOM 706 C CA . ASP A 1 89 ? 3.366 -13.176 4.022 1.00 65.19 89 ASP A CA 1
ATOM 707 C C . ASP A 1 89 ? 3.291 -11.791 3.362 1.00 65.19 89 ASP A C 1
ATOM 709 O O . ASP A 1 89 ? 2.738 -11.603 2.281 1.00 65.19 89 ASP A O 1
ATOM 713 N N . THR A 1 90 ? 3.868 -10.798 4.022 1.00 63.03 90 THR A N 1
ATOM 714 C CA . THR A 1 90 ? 4.134 -9.466 3.469 1.00 63.03 90 THR A CA 1
ATOM 715 C C . THR A 1 90 ? 5.639 -9.219 3.517 1.00 63.03 90 THR A C 1
ATOM 717 O O . THR A 1 90 ? 6.387 -10.070 4.013 1.00 63.03 90 THR A O 1
ATOM 720 N N . ILE A 1 91 ? 6.136 -8.083 3.005 1.00 61.44 91 ILE A N 1
ATOM 721 C CA . ILE A 1 91 ? 7.495 -7.647 3.355 1.00 61.44 91 ILE A CA 1
ATOM 722 C C . ILE A 1 91 ? 7.470 -7.343 4.854 1.00 61.44 91 ILE A C 1
ATOM 724 O O . ILE A 1 91 ? 7.224 -6.220 5.262 1.00 61.44 91 ILE A O 1
ATOM 728 N N . GLN A 1 92 ? 7.669 -8.374 5.669 1.00 56.66 92 GLN A N 1
ATOM 729 C CA . GLN A 1 92 ? 7.820 -8.301 7.118 1.00 56.66 92 GLN A CA 1
ATOM 730 C C . GLN A 1 92 ? 9.289 -8.212 7.506 1.00 56.66 92 GLN A C 1
ATOM 732 O O . GLN A 1 92 ? 9.618 -8.425 8.669 1.00 56.66 92 GLN A O 1
ATOM 737 N N . ASP A 1 93 ? 10.183 -7.958 6.542 1.00 55.16 93 ASP A N 1
ATOM 738 C CA . ASP A 1 93 ? 11.580 -7.742 6.870 1.00 55.16 93 ASP A CA 1
ATOM 739 C C . ASP A 1 93 ? 11.644 -6.514 7.776 1.00 55.16 93 ASP A C 1
ATOM 741 O O . ASP A 1 93 ? 11.492 -5.366 7.342 1.00 55.16 93 ASP A O 1
ATOM 745 N N . ASP A 1 94 ? 11.795 -6.797 9.066 1.00 52.19 94 ASP A N 1
ATOM 746 C CA . ASP A 1 94 ? 11.829 -5.835 10.150 1.00 52.19 94 ASP A CA 1
ATOM 747 C C . ASP A 1 94 ? 12.853 -4.737 9.846 1.00 52.19 94 ASP A C 1
ATOM 749 O O . ASP A 1 94 ? 12.677 -3.597 10.260 1.00 52.19 94 ASP A O 1
ATOM 753 N N . LEU A 1 95 ? 13.897 -5.047 9.071 1.00 49.38 95 LEU A N 1
ATOM 754 C CA . LEU A 1 95 ? 14.921 -4.096 8.654 1.00 49.38 95 LEU A CA 1
ATOM 755 C C . LEU A 1 95 ? 14.419 -3.067 7.635 1.00 49.38 95 LEU A C 1
ATOM 757 O O . LEU A 1 95 ? 14.843 -1.914 7.690 1.00 49.38 95 LEU A O 1
ATOM 761 N N . ILE A 1 96 ? 13.527 -3.447 6.718 1.00 57.16 96 ILE A N 1
ATOM 762 C CA . ILE A 1 96 ? 12.968 -2.537 5.711 1.00 57.16 96 ILE A CA 1
ATOM 763 C C . ILE A 1 96 ? 11.844 -1.716 6.350 1.00 57.16 96 ILE A C 1
ATOM 765 O O . ILE A 1 96 ? 11.878 -0.492 6.290 1.00 57.16 96 ILE A O 1
ATOM 769 N N . LEU A 1 97 ? 10.884 -2.348 7.034 1.00 60.59 97 LEU A N 1
ATOM 770 C CA . LEU A 1 97 ? 9.746 -1.621 7.609 1.00 60.59 97 LEU A CA 1
ATOM 771 C C . LEU A 1 97 ? 10.119 -0.735 8.810 1.00 60.59 97 LEU A C 1
ATOM 773 O O . LEU A 1 97 ? 9.553 0.348 8.940 1.00 60.59 97 LEU A O 1
ATOM 777 N N . LYS A 1 98 ? 11.079 -1.127 9.668 1.00 63.06 98 LYS A N 1
ATOM 778 C CA . LYS A 1 98 ? 11.536 -0.257 10.778 1.00 63.06 98 LYS A CA 1
ATOM 779 C C . LYS A 1 98 ? 12.384 0.918 10.299 1.00 63.06 98 LYS A C 1
ATOM 781 O O . LYS A 1 98 ? 12.498 1.908 11.019 1.00 63.06 98 LYS A O 1
ATOM 786 N N . LYS A 1 99 ? 12.994 0.816 9.113 1.00 66.31 99 LYS A N 1
ATOM 787 C CA . LYS A 1 99 ? 13.833 1.879 8.542 1.00 66.31 99 LYS A CA 1
ATOM 788 C C . LYS A 1 99 ? 13.008 3.075 8.074 1.00 66.31 99 LYS A C 1
ATOM 790 O O . LYS A 1 99 ? 13.533 4.186 8.084 1.00 66.31 99 LYS A O 1
ATOM 795 N N . TYR A 1 100 ? 11.751 2.862 7.683 1.00 72.38 100 TYR A N 1
ATOM 796 C CA . TYR A 1 100 ? 10.952 3.890 7.026 1.00 72.38 100 TYR A CA 1
ATOM 797 C C . TYR A 1 100 ? 9.839 4.440 7.908 1.00 72.38 100 TYR A C 1
ATOM 799 O O . TYR A 1 100 ? 9.100 3.708 8.569 1.00 72.38 100 TYR A O 1
ATOM 807 N N . ASN A 1 101 ? 9.685 5.764 7.900 1.00 71.31 101 ASN A N 1
ATOM 808 C CA . ASN A 1 101 ? 8.626 6.406 8.667 1.00 71.31 101 ASN A CA 1
ATOM 809 C C . ASN A 1 101 ? 7.287 6.338 7.917 1.00 71.31 101 ASN A C 1
ATOM 811 O O . ASN A 1 101 ? 6.938 7.237 7.157 1.00 71.31 101 ASN A O 1
ATOM 815 N N . LEU A 1 102 ? 6.500 5.295 8.178 1.00 73.38 102 LEU A N 1
ATOM 816 C CA . LEU A 1 102 ? 5.170 5.111 7.579 1.00 73.38 102 LEU A CA 1
ATOM 817 C C . LEU A 1 102 ? 4.066 5.975 8.221 1.00 73.38 102 LEU A C 1
ATOM 819 O O . LEU A 1 102 ? 2.912 5.899 7.810 1.00 73.38 102 LEU A O 1
ATOM 823 N N . LYS A 1 103 ? 4.390 6.802 9.226 1.00 74.06 103 LYS A N 1
ATOM 824 C CA . LYS A 1 103 ? 3.413 7.669 9.914 1.00 74.06 103 LYS A CA 1
ATOM 825 C C . LYS A 1 103 ? 3.177 9.005 9.208 1.00 74.06 103 LYS A C 1
ATOM 827 O O . LYS A 1 103 ? 2.334 9.782 9.647 1.00 74.06 103 LYS A O 1
ATOM 832 N N . VAL A 1 104 ? 3.932 9.306 8.152 1.00 81.94 104 VAL A N 1
ATOM 833 C CA . VAL A 1 104 ? 3.782 10.550 7.387 1.00 81.94 104 VAL A CA 1
ATOM 834 C C . VAL A 1 104 ? 2.983 10.321 6.111 1.00 81.94 104 VAL A C 1
ATOM 836 O O . VAL A 1 104 ? 3.042 9.252 5.509 1.00 81.94 104 VAL A O 1
ATOM 839 N N . CYS A 1 105 ? 2.267 11.357 5.670 1.00 85.69 105 CYS A N 1
ATOM 840 C CA . CYS A 1 105 ? 1.560 11.328 4.394 1.00 85.69 105 CYS A CA 1
ATOM 841 C C . CYS A 1 105 ? 2.535 11.024 3.242 1.00 85.69 105 CYS A C 1
ATOM 843 O O . CYS A 1 105 ? 3.620 11.618 3.161 1.00 85.69 105 CYS A O 1
ATOM 845 N N . LEU A 1 106 ? 2.151 10.094 2.365 1.00 90.25 106 LEU A N 1
ATOM 846 C CA . LEU A 1 106 ? 2.947 9.716 1.202 1.00 90.25 106 LEU A CA 1
ATOM 847 C C . LEU A 1 106 ? 3.008 10.881 0.210 1.00 90.25 106 LEU A C 1
ATOM 849 O O . LEU A 1 106 ? 2.007 11.540 -0.067 1.00 90.25 106 LEU A O 1
ATOM 853 N N . LYS A 1 107 ? 4.193 11.124 -0.343 1.00 92.00 107 LYS A N 1
ATOM 854 C CA . LYS A 1 107 ? 4.449 12.129 -1.372 1.00 92.00 107 LYS A CA 1
ATOM 855 C C . LYS A 1 107 ? 4.632 11.407 -2.705 1.00 92.00 107 LYS A C 1
ATOM 857 O O . LYS A 1 107 ? 5.668 10.759 -2.879 1.00 92.00 107 LYS A O 1
ATOM 862 N N . PRO A 1 108 ? 3.670 11.514 -3.639 1.00 95.38 108 PRO A N 1
ATOM 863 C CA . PRO A 1 108 ? 3.760 10.826 -4.917 1.00 95.38 108 PRO A CA 1
ATOM 864 C C . PRO A 1 108 ? 5.012 11.245 -5.692 1.00 95.38 108 PRO A C 1
ATOM 866 O O . PRO A 1 108 ? 5.304 12.438 -5.805 1.00 95.38 108 PRO A O 1
ATOM 869 N N . LYS A 1 109 ? 5.756 10.275 -6.231 1.00 96.25 109 LYS A N 1
ATOM 870 C CA . LYS A 1 109 ? 6.935 10.530 -7.079 1.00 96.25 109 LYS A CA 1
ATOM 871 C C . LYS A 1 109 ? 6.708 9.944 -8.465 1.00 96.25 109 LYS A C 1
ATOM 873 O O . LYS A 1 109 ? 6.604 8.729 -8.599 1.00 96.25 109 LYS A O 1
ATOM 878 N N . THR A 1 110 ? 6.658 10.793 -9.487 1.00 97.56 110 THR A N 1
ATOM 879 C CA . THR A 1 110 ? 6.397 10.364 -10.869 1.00 97.56 110 THR A CA 1
ATOM 880 C C . THR A 1 110 ? 7.680 10.262 -11.685 1.00 97.56 110 THR A C 1
ATOM 882 O O . THR A 1 110 ? 8.488 11.189 -11.709 1.00 97.56 110 THR A O 1
ATOM 885 N N . PHE A 1 111 ? 7.830 9.155 -12.408 1.00 98.31 111 PHE A N 1
ATOM 886 C CA . PHE A 1 111 ? 8.901 8.890 -13.358 1.00 98.31 111 PHE A CA 1
ATOM 887 C C . PHE A 1 111 ? 8.308 8.690 -14.753 1.00 98.31 111 PHE A C 1
ATOM 889 O O . PHE A 1 111 ? 7.340 7.955 -14.933 1.00 98.31 111 PHE A O 1
ATOM 896 N N . GLN A 1 112 ? 8.897 9.349 -15.750 1.00 98.12 112 GLN A N 1
ATOM 897 C CA . GLN A 1 112 ? 8.616 9.062 -17.156 1.00 98.12 112 GLN A CA 1
ATOM 898 C C . GLN A 1 112 ? 9.585 7.977 -17.612 1.00 98.12 112 GLN A C 1
ATOM 900 O O . GLN A 1 112 ? 10.791 8.232 -17.719 1.00 98.12 112 GLN A O 1
ATOM 905 N N . MET A 1 113 ? 9.062 6.773 -17.811 1.00 98.38 113 MET A N 1
ATOM 906 C CA . MET A 1 113 ? 9.826 5.602 -18.218 1.00 98.38 113 MET A CA 1
ATOM 907 C C . MET A 1 113 ? 9.745 5.454 -19.730 1.00 98.38 113 MET A C 1
ATOM 909 O O . MET A 1 113 ? 8.667 5.562 -20.310 1.00 98.38 113 MET A O 1
ATOM 913 N N . LYS A 1 114 ? 10.893 5.224 -20.358 1.00 98.19 114 LYS A N 1
ATOM 914 C CA . LYS A 1 114 ? 10.988 4.810 -21.754 1.00 98.19 114 LYS A CA 1
ATOM 915 C C . LYS A 1 114 ? 11.069 3.292 -21.847 1.00 98.19 114 LYS A C 1
ATOM 917 O O . LYS A 1 114 ? 11.443 2.607 -20.896 1.00 98.19 114 LYS A O 1
ATOM 922 N N . THR A 1 115 ? 10.789 2.797 -23.037 1.00 98.12 115 THR A N 1
ATOM 923 C CA . THR A 1 115 ? 10.887 1.402 -23.437 1.00 98.12 115 THR A CA 1
ATOM 924 C C . THR A 1 115 ? 12.252 0.832 -23.059 1.00 98.12 115 THR A C 1
ATOM 926 O O . THR A 1 115 ? 13.296 1.328 -23.483 1.00 98.12 115 THR A O 1
ATOM 929 N N . GLY A 1 116 ? 12.238 -0.216 -22.241 1.00 97.25 116 GLY A N 1
ATOM 930 C CA . GLY A 1 116 ? 13.426 -0.914 -21.764 1.00 97.25 116 GLY A CA 1
ATOM 931 C C . GLY A 1 116 ? 14.156 -0.242 -20.599 1.00 97.25 116 GLY A C 1
ATOM 932 O O . GLY A 1 116 ? 15.162 -0.795 -20.155 1.00 97.25 116 GLY A O 1
ATOM 933 N N . GLU A 1 117 ? 13.693 0.896 -20.072 1.00 98.44 117 GLU A N 1
ATOM 934 C CA . GLU A 1 117 ? 14.295 1.507 -18.884 1.00 98.44 117 GLU A CA 1
ATOM 935 C C . GLU A 1 117 ? 13.915 0.763 -17.598 1.00 98.44 117 GLU A C 1
ATOM 937 O O . GLU A 1 117 ? 12.813 0.227 -17.452 1.00 98.44 117 GLU A O 1
ATOM 942 N N . THR A 1 118 ? 14.834 0.787 -16.630 1.00 98.69 118 THR A N 1
ATOM 943 C CA . THR A 1 118 ? 14.653 0.165 -15.316 1.00 98.69 118 THR A CA 1
ATOM 944 C C . THR A 1 118 ? 14.551 1.219 -14.227 1.00 98.69 118 THR A C 1
ATOM 946 O O . THR A 1 118 ? 15.388 2.119 -14.132 1.00 98.69 118 THR A O 1
ATOM 949 N N . LEU A 1 119 ? 13.538 1.086 -13.377 1.00 98.50 119 LEU A N 1
ATOM 950 C CA . LEU A 1 119 ? 13.408 1.810 -12.122 1.00 98.50 119 LEU A CA 1
ATOM 951 C C . LEU A 1 119 ? 13.904 0.912 -10.985 1.00 98.50 119 LEU A C 1
ATOM 953 O O . LEU A 1 119 ? 13.409 -0.199 -10.807 1.00 98.50 119 LEU A O 1
ATOM 957 N N . GLU A 1 120 ? 14.891 1.386 -10.233 1.00 98.00 120 GLU A N 1
ATOM 958 C CA . GLU A 1 120 ? 15.352 0.749 -9.000 1.00 98.00 120 GLU A CA 1
ATOM 959 C C . GLU A 1 120 ? 14.680 1.430 -7.804 1.00 98.00 120 GLU A C 1
ATOM 961 O O . GLU A 1 120 ? 14.748 2.657 -7.662 1.00 98.00 120 GLU A O 1
ATOM 966 N N . ILE A 1 121 ? 14.054 0.623 -6.948 1.00 95.88 121 ILE A N 1
ATOM 967 C CA . ILE A 1 121 ? 13.461 1.021 -5.670 1.00 95.88 121 ILE A CA 1
ATOM 968 C C . ILE A 1 121 ? 14.197 0.242 -4.579 1.00 95.88 121 ILE A C 1
ATOM 970 O O . ILE A 1 121 ? 14.022 -0.966 -4.445 1.00 95.88 121 ILE A O 1
ATOM 974 N N . GLU A 1 122 ? 15.051 0.927 -3.822 1.00 91.56 122 GLU A N 1
ATOM 975 C CA . GLU A 1 122 ? 16.080 0.345 -2.954 1.00 91.56 122 GLU A CA 1
ATOM 976 C C . GLU A 1 122 ? 17.003 -0.603 -3.724 1.00 91.56 122 GLU A C 1
ATOM 978 O O . GLU A 1 122 ? 17.973 -0.138 -4.316 1.00 91.56 122 GLU A O 1
ATOM 983 N N . ASN A 1 123 ? 16.677 -1.895 -3.749 1.00 92.44 123 ASN A N 1
ATOM 984 C CA . ASN A 1 123 ? 17.378 -2.924 -4.515 1.00 92.44 123 ASN A CA 1
ATOM 985 C C . ASN A 1 123 ? 16.408 -3.763 -5.368 1.00 92.44 123 ASN A C 1
ATOM 987 O O . ASN A 1 123 ? 16.812 -4.786 -5.901 1.00 92.44 123 ASN A O 1
ATOM 991 N N . MET A 1 124 ? 15.132 -3.385 -5.458 1.00 95.44 124 MET A N 1
ATOM 992 C CA . MET A 1 124 ? 14.142 -4.028 -6.323 1.00 95.44 124 MET A CA 1
ATOM 993 C C . MET A 1 124 ? 14.186 -3.363 -7.695 1.00 95.44 124 MET A C 1
ATOM 995 O O . MET A 1 124 ? 14.254 -2.134 -7.780 1.00 95.44 124 MET A O 1
ATOM 999 N N . TYR A 1 125 ? 14.120 -4.153 -8.762 1.00 98.12 125 TYR A N 1
ATOM 1000 C CA . TYR A 1 125 ? 14.272 -3.651 -10.127 1.00 98.12 125 TYR A CA 1
ATOM 1001 C C . TYR A 1 125 ? 13.011 -3.906 -10.943 1.00 98.12 125 TYR A C 1
ATOM 1003 O O . TYR A 1 125 ? 12.569 -5.047 -11.045 1.00 98.12 125 TYR A O 1
ATOM 1011 N N . PHE A 1 126 ? 12.480 -2.853 -11.566 1.00 98.50 126 PHE A N 1
ATOM 1012 C CA . PHE A 1 126 ? 11.284 -2.890 -12.409 1.00 98.50 126 PHE A CA 1
ATOM 1013 C C . PHE A 1 126 ? 11.620 -2.351 -13.798 1.00 98.50 126 PHE A C 1
ATOM 1015 O O . PHE A 1 126 ? 11.946 -1.174 -13.945 1.00 98.50 126 PHE A O 1
ATOM 1022 N N . ASN A 1 127 ? 11.571 -3.207 -14.815 1.00 98.56 127 ASN A N 1
ATOM 1023 C CA . ASN A 1 127 ? 11.872 -2.860 -16.202 1.00 98.56 127 ASN A CA 1
ATOM 1024 C C . ASN A 1 127 ? 10.604 -2.832 -17.043 1.00 98.56 127 ASN A C 1
ATOM 1026 O O . ASN A 1 127 ? 9.863 -3.811 -17.058 1.00 98.56 127 ASN A O 1
ATOM 1030 N N . PHE A 1 128 ? 10.382 -1.730 -17.752 1.00 98.56 128 PHE A N 1
ATOM 1031 C CA . PHE A 1 128 ? 9.139 -1.473 -18.475 1.00 98.56 128 PHE A CA 1
ATOM 1032 C C . PHE A 1 128 ? 9.321 -1.773 -19.963 1.00 98.56 128 PHE A C 1
ATOM 1034 O O . PHE A 1 128 ? 10.262 -1.277 -20.582 1.00 98.56 128 PHE A O 1
ATOM 1041 N N . SER A 1 129 ? 8.442 -2.586 -20.553 1.00 98.25 129 SER A N 1
ATOM 1042 C CA . SER A 1 129 ? 8.519 -2.917 -21.983 1.00 98.25 129 SER A CA 1
ATOM 1043 C C . SER A 1 129 ? 8.113 -1.783 -22.917 1.00 98.25 129 SER A C 1
ATOM 1045 O O . SER A 1 129 ? 8.432 -1.869 -24.096 1.00 98.25 129 SER A O 1
ATOM 1047 N N . ASP A 1 130 ? 7.447 -0.746 -22.409 1.00 98.06 130 ASP A N 1
ATOM 1048 C CA . ASP A 1 130 ? 6.871 0.344 -23.197 1.00 98.06 130 ASP A CA 1
ATOM 1049 C C . ASP A 1 130 ? 7.031 1.687 -22.475 1.00 98.06 130 ASP A C 1
ATOM 1051 O O . ASP A 1 130 ? 7.199 1.748 -21.252 1.00 98.06 130 ASP A O 1
ATOM 1055 N N . ASP A 1 131 ? 6.937 2.778 -23.235 1.00 97.94 131 ASP A N 1
ATOM 1056 C CA . ASP A 1 131 ? 6.945 4.137 -22.696 1.00 97.94 131 ASP A CA 1
ATOM 1057 C C . ASP A 1 131 ? 5.700 4.384 -21.831 1.00 97.94 131 ASP A C 1
ATOM 1059 O O . ASP A 1 131 ? 4.574 4.369 -22.337 1.00 97.94 131 ASP A O 1
ATOM 1063 N N . THR A 1 132 ? 5.879 4.683 -20.544 1.00 97.69 132 THR A N 1
ATOM 1064 C CA . THR A 1 132 ? 4.776 4.882 -19.593 1.00 97.69 132 THR A CA 1
ATOM 1065 C C . THR A 1 132 ? 5.135 5.867 -18.480 1.00 97.69 132 THR A C 1
ATOM 1067 O O . THR A 1 132 ? 6.300 6.048 -18.120 1.00 97.69 132 THR A O 1
ATOM 1070 N N . SER A 1 133 ? 4.115 6.515 -17.918 1.00 97.75 133 SER A N 1
ATOM 1071 C CA . SER A 1 133 ? 4.263 7.295 -16.691 1.00 97.75 133 SER A CA 1
ATOM 1072 C C . SER A 1 133 ? 4.009 6.383 -15.496 1.00 97.75 133 SER A C 1
ATOM 1074 O O . SER A 1 133 ? 3.002 5.672 -15.461 1.00 97.75 133 SER A O 1
ATOM 1076 N N . VAL A 1 134 ? 4.934 6.406 -14.538 1.00 98.06 134 VAL A N 1
ATOM 1077 C CA . VAL A 1 134 ? 4.884 5.595 -13.321 1.00 98.06 134 VAL A CA 1
ATOM 1078 C C . VAL A 1 134 ? 4.898 6.517 -12.114 1.00 98.06 134 VAL A C 1
ATOM 1080 O O . VAL A 1 134 ? 5.880 7.228 -11.900 1.00 98.06 134 VAL A O 1
ATOM 1083 N N . THR A 1 135 ? 3.840 6.504 -11.309 1.00 98.00 135 THR A N 1
ATOM 1084 C CA . THR A 1 135 ? 3.759 7.290 -10.071 1.00 98.00 135 THR A CA 1
ATOM 1085 C C . THR A 1 135 ? 3.851 6.379 -8.857 1.00 98.00 135 THR A C 1
ATOM 1087 O O . THR A 1 135 ? 3.054 5.464 -8.687 1.00 98.00 135 THR A O 1
ATOM 1090 N N . LEU A 1 136 ? 4.830 6.636 -7.995 1.00 97.31 136 LEU A N 1
ATOM 1091 C CA . LEU A 1 136 ? 5.055 5.877 -6.772 1.00 97.31 136 LEU A CA 1
ATOM 1092 C C . LEU A 1 136 ? 4.239 6.447 -5.619 1.00 97.31 136 LEU A C 1
ATOM 1094 O O . LEU A 1 136 ? 4.429 7.607 -5.252 1.00 97.31 136 LEU A O 1
ATOM 1098 N N . TYR A 1 137 ? 3.423 5.599 -5.003 1.00 95.75 137 TYR A N 1
ATOM 1099 C CA . TYR A 1 137 ? 2.735 5.843 -3.738 1.00 95.75 137 TYR A CA 1
ATOM 1100 C C . TYR A 1 137 ? 3.323 4.895 -2.697 1.00 95.75 137 TYR A C 1
ATOM 1102 O O . TYR A 1 137 ? 2.758 3.849 -2.387 1.00 95.75 137 TYR A O 1
ATOM 1110 N N . MET A 1 138 ? 4.520 5.235 -2.221 1.00 92.25 138 MET A N 1
ATOM 1111 C CA . MET A 1 138 ? 5.331 4.404 -1.329 1.00 92.25 138 MET A CA 1
ATOM 1112 C C . MET A 1 138 ? 6.018 5.269 -0.269 1.00 92.25 138 MET A C 1
ATOM 1114 O O . MET A 1 138 ? 5.982 6.499 -0.362 1.00 92.25 138 MET A O 1
ATOM 1118 N N . ALA A 1 139 ? 6.662 4.643 0.720 1.00 88.31 139 ALA A N 1
ATOM 1119 C CA . ALA A 1 139 ? 7.378 5.349 1.783 1.00 88.31 139 ALA A CA 1
ATOM 1120 C C . ALA A 1 139 ? 8.344 6.429 1.243 1.00 88.31 139 ALA A C 1
ATOM 1122 O O . ALA A 1 139 ? 9.109 6.218 0.297 1.00 88.31 139 ALA A O 1
ATOM 1123 N N . ASN A 1 140 ? 8.278 7.624 1.836 1.00 88.12 140 ASN A N 1
ATOM 1124 C CA . ASN A 1 140 ? 8.880 8.847 1.287 1.00 88.12 140 ASN A CA 1
ATOM 1125 C C . ASN A 1 140 ? 10.411 8.807 1.184 1.00 88.12 140 ASN A C 1
ATOM 1127 O O . ASN A 1 140 ? 11.007 9.475 0.333 1.00 88.12 140 ASN A O 1
ATOM 1131 N N . ASP A 1 141 ? 11.023 8.048 2.074 1.00 87.56 141 ASP A N 1
ATOM 1132 C CA . ASP A 1 141 ? 12.447 7.874 2.321 1.00 87.56 141 ASP A CA 1
ATOM 1133 C C . ASP A 1 141 ? 13.054 6.680 1.566 1.00 87.56 141 ASP A C 1
ATOM 1135 O O . ASP A 1 141 ? 14.263 6.459 1.649 1.00 87.56 141 ASP A O 1
ATOM 1139 N N . LEU A 1 142 ? 12.260 5.976 0.749 1.00 89.56 142 LEU A N 1
ATOM 1140 C CA . LEU A 1 142 ? 12.783 4.991 -0.195 1.00 89.56 142 LEU A CA 1
ATOM 1141 C C . LEU A 1 142 ? 13.712 5.654 -1.218 1.00 89.56 142 LEU A C 1
ATOM 1143 O O . LEU A 1 142 ? 13.370 6.655 -1.869 1.00 89.56 142 LEU A O 1
ATOM 1147 N N . ARG A 1 143 ? 14.883 5.047 -1.408 1.00 92.25 143 ARG A N 1
ATOM 1148 C CA . ARG A 1 143 ? 15.811 5.364 -2.489 1.00 92.25 143 ARG A CA 1
ATOM 1149 C C . ARG A 1 143 ? 15.206 4.898 -3.804 1.00 92.25 143 ARG A C 1
ATOM 1151 O O . ARG A 1 143 ? 15.064 3.704 -4.031 1.00 92.25 143 ARG A O 1
ATOM 1158 N N . VAL A 1 144 ? 14.922 5.837 -4.697 1.00 96.19 144 VAL A N 1
ATOM 1159 C CA . VAL A 1 144 ? 14.382 5.534 -6.025 1.00 96.19 144 VAL A CA 1
ATOM 1160 C C . VAL A 1 144 ? 15.210 6.229 -7.093 1.00 96.19 144 VAL A C 1
ATOM 1162 O O . VAL A 1 144 ? 15.499 7.420 -6.967 1.00 96.19 144 VAL A O 1
ATOM 1165 N N . ARG A 1 145 ? 15.592 5.503 -8.147 1.00 97.25 145 ARG A N 1
ATOM 1166 C CA . ARG A 1 145 ? 16.317 6.066 -9.297 1.00 97.25 145 ARG A CA 1
ATOM 1167 C C . ARG A 1 145 ? 16.179 5.201 -10.545 1.00 97.25 145 ARG A C 1
ATOM 1169 O O . ARG A 1 145 ? 15.954 4.000 -10.453 1.00 97.25 145 ARG A O 1
ATOM 1176 N N . LYS A 1 146 ? 16.401 5.800 -11.717 1.00 97.88 146 LYS A N 1
ATOM 1177 C CA . LYS A 1 146 ? 16.631 5.026 -12.943 1.00 97.88 146 LYS A CA 1
ATOM 1178 C C . LYS A 1 146 ? 17.951 4.262 -12.840 1.00 97.88 146 LYS A C 1
ATOM 1180 O O . LYS A 1 146 ? 18.946 4.803 -12.349 1.00 97.88 146 LYS A O 1
ATOM 1185 N N . TYR A 1 147 ? 17.951 3.024 -13.311 1.00 98.12 147 TYR A N 1
ATOM 1186 C CA . TYR A 1 147 ? 19.086 2.114 -13.261 1.00 98.12 147 TYR A CA 1
ATOM 1187 C C . TYR A 1 147 ? 19.488 1.691 -14.673 1.00 98.12 147 TYR A C 1
ATOM 1189 O O . TYR A 1 147 ? 18.639 1.326 -15.480 1.00 98.12 147 TYR A O 1
ATOM 1197 N N . TYR A 1 148 ? 20.789 1.749 -14.967 1.00 96.25 148 TYR A N 1
ATOM 1198 C CA . TYR A 1 148 ? 21.317 1.596 -16.331 1.00 96.25 148 TYR A CA 1
ATOM 1199 C C . TYR A 1 148 ? 22.287 0.422 -16.497 1.00 96.25 148 TYR A C 1
ATOM 1201 O O . TYR A 1 148 ? 22.776 0.186 -17.599 1.00 96.25 148 TYR A O 1
ATOM 1209 N N . LYS A 1 149 ? 22.618 -0.297 -15.418 1.00 96.44 149 LYS A N 1
ATOM 1210 C CA . LYS A 1 149 ? 23.479 -1.482 -15.520 1.00 96.44 149 LYS A CA 1
ATOM 1211 C C . LYS A 1 149 ? 22.633 -2.715 -15.866 1.00 96.44 149 LYS A C 1
ATOM 1213 O O . LYS A 1 149 ? 21.430 -2.704 -15.602 1.00 96.44 149 LYS A O 1
ATOM 1218 N N . PRO A 1 150 ? 23.239 -3.775 -16.429 1.00 95.62 150 PRO A N 1
ATOM 1219 C CA . PRO A 1 150 ? 22.534 -5.027 -16.678 1.00 95.62 150 PRO A CA 1
ATOM 1220 C C . PRO A 1 150 ? 21.912 -5.599 -15.397 1.00 95.62 150 PRO A C 1
ATOM 1222 O O . PRO A 1 150 ? 22.557 -5.616 -14.349 1.00 95.62 150 PRO A O 1
ATOM 1225 N N . VAL A 1 151 ? 20.675 -6.084 -15.505 1.00 97.25 151 VAL A N 1
ATOM 1226 C CA . VAL A 1 151 ? 19.933 -6.776 -14.443 1.00 97.25 151 VAL A CA 1
ATOM 1227 C C . VAL A 1 151 ? 19.366 -8.063 -15.030 1.00 97.25 151 VAL A C 1
ATOM 1229 O O . VAL A 1 151 ? 18.813 -8.051 -16.131 1.00 97.25 151 VAL A O 1
ATOM 1232 N N . THR A 1 152 ? 19.488 -9.164 -14.294 1.00 97.38 152 THR A N 1
ATOM 1233 C CA . THR A 1 152 ? 18.801 -10.419 -14.613 1.00 97.38 152 THR A CA 1
ATOM 1234 C C . THR A 1 152 ? 17.426 -10.392 -13.960 1.00 97.38 152 THR A C 1
ATOM 1236 O O . THR A 1 152 ? 17.334 -10.372 -12.737 1.00 97.38 152 THR A O 1
ATOM 1239 N N . TYR A 1 153 ? 16.367 -10.369 -14.767 1.00 97.62 153 TYR A N 1
ATOM 1240 C CA . TYR A 1 153 ? 14.992 -10.390 -14.267 1.00 97.62 153 TYR A CA 1
ATOM 1241 C C . TYR A 1 153 ? 14.525 -11.816 -13.988 1.00 97.62 153 TYR A C 1
ATOM 1243 O O . TYR A 1 153 ? 14.830 -12.736 -14.744 1.00 97.62 153 TYR A O 1
ATOM 1251 N N . GLU A 1 154 ? 13.776 -11.978 -12.905 1.00 97.62 154 GLU A N 1
ATOM 1252 C CA . GLU A 1 154 ? 13.352 -13.271 -12.365 1.00 97.62 154 GLU A CA 1
ATOM 1253 C C . GLU A 1 154 ? 11.991 -13.699 -12.925 1.00 97.62 154 GLU A C 1
ATOM 1255 O O . GLU A 1 154 ? 11.766 -14.878 -13.187 1.00 97.62 154 GLU A O 1
ATOM 1260 N N . TYR A 1 155 ? 11.081 -12.745 -13.137 1.00 97.69 155 TYR A N 1
ATOM 1261 C CA . TYR A 1 155 ? 9.745 -12.984 -13.688 1.00 97.69 155 TYR A CA 1
ATOM 1262 C C . TYR A 1 155 ? 9.184 -11.727 -14.365 1.00 97.69 155 TYR A C 1
ATOM 1264 O O . TYR A 1 155 ? 9.775 -10.643 -14.322 1.00 97.69 155 TYR A O 1
ATOM 1272 N N . ARG A 1 156 ? 8.043 -11.890 -15.042 1.00 97.56 156 ARG A N 1
ATOM 1273 C CA . ARG A 1 156 ? 7.324 -10.820 -15.742 1.00 97.56 156 ARG A CA 1
ATOM 1274 C C . ARG A 1 156 ? 5.887 -10.720 -15.250 1.00 97.56 156 ARG A C 1
ATOM 1276 O O . ARG A 1 156 ? 5.309 -11.730 -14.858 1.00 97.56 156 ARG A O 1
ATOM 1283 N N . ILE A 1 157 ? 5.333 -9.519 -15.327 1.00 97.94 157 ILE A N 1
ATOM 1284 C CA . ILE A 1 157 ? 3.962 -9.200 -14.945 1.00 97.94 157 ILE A CA 1
ATOM 1285 C C . ILE A 1 157 ? 3.330 -8.401 -16.081 1.00 97.94 157 ILE A C 1
ATOM 1287 O O . ILE A 1 157 ? 3.895 -7.397 -16.517 1.00 97.94 157 ILE A O 1
ATOM 1291 N N . ASP A 1 158 ? 2.168 -8.844 -16.547 1.00 97.94 158 ASP A N 1
ATOM 1292 C CA . ASP A 1 158 ? 1.361 -8.104 -17.512 1.00 97.94 158 ASP A CA 1
ATOM 1293 C C . ASP A 1 158 ? 0.542 -7.038 -16.774 1.00 97.94 158 ASP A C 1
ATOM 1295 O O . ASP A 1 158 ? -0.232 -7.346 -15.867 1.00 97.94 158 ASP A O 1
ATOM 1299 N N . ILE A 1 159 ? 0.734 -5.774 -17.147 1.00 97.75 159 ILE A N 1
ATOM 1300 C CA . ILE A 1 159 ? 0.063 -4.624 -16.542 1.00 97.75 159 ILE A CA 1
ATOM 1301 C C . ILE A 1 159 ? -0.992 -4.097 -17.505 1.00 97.75 159 ILE A C 1
ATOM 1303 O O . ILE A 1 159 ? -0.707 -3.804 -18.669 1.00 97.75 159 ILE A O 1
ATOM 1307 N N . GLY A 1 160 ? -2.222 -3.976 -17.005 1.00 96.19 160 GLY A N 1
ATOM 1308 C CA . GLY A 1 160 ? -3.343 -3.386 -17.727 1.00 96.19 160 GLY A CA 1
ATOM 1309 C C . GLY A 1 160 ? -3.215 -1.870 -17.887 1.00 96.19 160 GLY A C 1
ATOM 1310 O O . GLY A 1 160 ? -2.276 -1.236 -17.413 1.00 96.19 160 GLY A O 1
ATOM 1311 N N . TYR A 1 161 ? -4.166 -1.266 -18.597 1.00 95.38 161 TYR A N 1
ATOM 1312 C CA . TYR A 1 161 ? -4.286 0.193 -18.627 1.00 95.38 161 TYR A CA 1
ATOM 1313 C C . TYR A 1 161 ? -4.634 0.700 -17.220 1.00 95.38 161 TYR A C 1
ATOM 1315 O O . TYR A 1 161 ? -5.436 0.067 -16.536 1.00 95.38 161 TYR A O 1
ATOM 1323 N N . GLU A 1 162 ? -4.003 1.793 -16.785 1.00 95.31 162 GLU A N 1
ATOM 1324 C CA . GLU A 1 162 ? -4.222 2.424 -15.472 1.00 95.31 162 GLU A CA 1
ATOM 1325 C C . GLU A 1 162 ? -4.345 1.441 -14.302 1.00 95.31 162 GLU A C 1
ATOM 1327 O O . GLU A 1 162 ? -5.379 1.308 -13.643 1.00 95.31 162 GLU A O 1
ATOM 1332 N N . SER A 1 163 ? -3.251 0.732 -14.048 1.00 97.00 163 SER A N 1
ATOM 1333 C CA . SER A 1 163 ? -3.188 -0.307 -13.023 1.00 97.00 163 SER A CA 1
ATOM 1334 C C . SER A 1 163 ? -2.195 0.052 -11.920 1.00 97.00 163 SER A C 1
ATOM 1336 O O . SER A 1 163 ? -1.182 0.711 -12.163 1.00 97.00 163 SER A O 1
ATOM 1338 N N . ASP A 1 164 ? -2.479 -0.411 -10.706 1.00 98.00 164 ASP A N 1
ATOM 1339 C CA . ASP A 1 164 ? -1.547 -0.358 -9.586 1.00 98.00 164 ASP A CA 1
ATOM 1340 C C . ASP A 1 164 ? -0.794 -1.691 -9.507 1.00 98.00 164 ASP A C 1
ATOM 1342 O O . ASP A 1 164 ? -1.409 -2.741 -9.312 1.00 98.00 164 ASP A O 1
ATOM 1346 N N . LEU A 1 165 ? 0.536 -1.646 -9.610 1.00 97.69 165 LEU A N 1
ATOM 1347 C CA . LEU A 1 165 ? 1.412 -2.742 -9.198 1.00 97.69 165 LEU A CA 1
ATOM 1348 C C . LEU A 1 165 ? 1.743 -2.544 -7.718 1.00 97.69 165 LEU A C 1
ATOM 1350 O O . LEU A 1 165 ? 2.471 -1.623 -7.344 1.00 97.69 165 LEU A O 1
ATOM 1354 N N . ILE A 1 166 ? 1.168 -3.385 -6.871 1.00 96.19 166 ILE A N 1
ATOM 1355 C CA . ILE A 1 166 ? 1.311 -3.346 -5.419 1.00 96.19 166 ILE A CA 1
ATOM 1356 C C . ILE A 1 166 ? 2.582 -4.085 -5.022 1.00 96.19 166 ILE A C 1
ATOM 1358 O O . ILE A 1 166 ? 2.842 -5.190 -5.484 1.00 96.19 166 ILE A O 1
ATOM 1362 N N . VAL A 1 167 ? 3.342 -3.482 -4.116 1.00 93.62 167 VAL A N 1
ATOM 1363 C CA . VAL A 1 167 ? 4.446 -4.113 -3.400 1.00 93.62 167 VAL A CA 1
ATOM 1364 C C . VAL A 1 167 ? 4.026 -4.236 -1.939 1.00 93.62 167 VAL A C 1
ATOM 1366 O O . VAL A 1 167 ? 4.027 -3.250 -1.192 1.00 93.62 167 VAL A O 1
ATOM 1369 N N . SER A 1 168 ? 3.631 -5.444 -1.539 1.00 88.06 168 SER A N 1
ATOM 1370 C CA . SER A 1 168 ? 3.025 -5.734 -0.236 1.00 88.06 168 SER A CA 1
ATOM 1371 C C . SER A 1 168 ? 3.888 -5.238 0.926 1.00 88.06 168 SER A C 1
ATOM 1373 O O . SER A 1 168 ? 4.970 -5.762 1.185 1.00 88.06 168 SER A O 1
ATOM 1375 N N . GLY A 1 169 ? 3.386 -4.232 1.649 1.00 81.81 169 GLY A N 1
ATOM 1376 C CA . GLY A 1 169 ? 4.060 -3.593 2.786 1.00 81.81 169 GLY A CA 1
ATOM 1377 C C . GLY A 1 169 ? 4.804 -2.288 2.468 1.00 81.81 169 GLY A C 1
ATOM 1378 O O . GLY A 1 169 ? 5.107 -1.544 3.394 1.00 81.81 169 GLY A O 1
ATOM 1379 N N . LEU A 1 170 ? 5.057 -1.959 1.195 1.00 86.00 170 LEU A N 1
ATOM 1380 C CA . LEU A 1 170 ? 5.780 -0.734 0.804 1.00 86.00 170 LEU A CA 1
ATOM 1381 C C . LEU A 1 170 ? 4.925 0.298 0.067 1.00 86.00 170 LEU A C 1
ATOM 1383 O O . LEU A 1 170 ? 5.263 1.483 0.089 1.00 86.00 170 LEU A O 1
ATOM 1387 N N . GLY A 1 171 ? 3.838 -0.129 -0.574 1.00 91.81 171 GLY A N 1
ATOM 1388 C CA . GLY A 1 171 ? 2.942 0.740 -1.335 1.00 91.81 171 GLY A CA 1
ATOM 1389 C C . GLY A 1 171 ? 2.738 0.224 -2.752 1.00 91.81 171 GLY A C 1
ATOM 1390 O O . GLY A 1 171 ? 2.750 -0.984 -2.971 1.00 91.81 171 GLY A O 1
ATOM 1391 N N . PHE A 1 172 ? 2.537 1.115 -3.719 1.00 96.44 172 PHE A N 1
ATOM 1392 C CA . PHE A 1 172 ? 2.277 0.709 -5.101 1.00 96.44 172 PHE A CA 1
ATOM 1393 C C . PHE A 1 172 ? 2.858 1.669 -6.143 1.00 96.44 172 PHE A C 1
ATOM 1395 O O . PHE A 1 172 ? 3.140 2.840 -5.873 1.00 96.44 172 PHE A O 1
ATOM 1402 N N . LEU A 1 173 ? 3.029 1.135 -7.350 1.00 97.81 173 LEU A N 1
ATOM 1403 C CA . LEU A 1 173 ? 3.369 1.840 -8.576 1.00 97.81 173 LEU A CA 1
ATOM 1404 C C . LEU A 1 173 ? 2.082 1.998 -9.387 1.00 97.81 173 LEU A C 1
ATOM 1406 O O . LEU A 1 173 ? 1.547 1.008 -9.877 1.00 97.81 173 LEU A O 1
ATOM 1410 N N . ASN A 1 174 ? 1.600 3.223 -9.564 1.00 97.81 174 ASN A N 1
ATOM 1411 C CA . ASN A 1 174 ? 0.534 3.510 -10.516 1.00 97.81 174 ASN A CA 1
ATOM 1412 C C . ASN A 1 174 ? 1.136 3.608 -11.922 1.00 97.81 174 ASN A C 1
ATOM 1414 O O . ASN A 1 174 ? 1.987 4.467 -12.165 1.00 97.81 174 ASN A O 1
ATOM 1418 N N . ILE A 1 175 ? 0.730 2.722 -12.830 1.00 97.75 175 ILE A N 1
ATOM 1419 C CA . ILE A 1 175 ? 1.265 2.609 -14.189 1.00 97.75 175 ILE A CA 1
ATOM 1420 C C . ILE A 1 175 ? 0.151 2.968 -15.172 1.00 97.75 175 ILE A C 1
ATOM 1422 O O . ILE A 1 175 ? -0.885 2.305 -15.230 1.00 97.75 175 ILE A O 1
ATOM 1426 N N . LYS A 1 176 ? 0.360 4.034 -15.953 1.00 96.19 176 LYS A N 1
ATOM 1427 C CA . LYS A 1 176 ? -0.703 4.607 -16.793 1.00 96.19 176 LYS A CA 1
ATOM 1428 C C . LYS A 1 176 ? -1.020 3.796 -18.047 1.00 96.19 176 LYS A C 1
ATOM 1430 O O . LYS A 1 176 ? -2.187 3.630 -18.384 1.00 96.19 176 LYS A O 1
ATOM 1435 N N . LYS A 1 177 ? -0.005 3.287 -18.742 1.00 96.75 177 LYS A N 1
ATOM 1436 C CA . LYS A 1 177 ? -0.184 2.509 -19.977 1.00 96.75 177 LYS A CA 1
ATOM 1437 C C . LYS A 1 177 ? 0.049 1.024 -19.749 1.00 96.75 177 LYS A C 1
ATOM 1439 O O . LYS A 1 177 ? 0.925 0.650 -18.970 1.00 96.75 177 LYS A O 1
ATOM 1444 N N . SER A 1 178 ? -0.688 0.208 -20.500 1.00 97.56 178 SER A N 1
ATOM 1445 C CA . SER A 1 178 ? -0.472 -1.234 -20.539 1.00 97.56 178 SER A CA 1
ATOM 1446 C C . SER A 1 178 ? 0.944 -1.545 -21.005 1.00 97.56 178 SER A C 1
ATOM 1448 O O . SER A 1 178 ? 1.403 -0.984 -21.999 1.00 97.56 178 SER A O 1
ATOM 1450 N N . CYS A 1 179 ? 1.629 -2.412 -20.271 1.00 97.88 179 CYS A N 1
ATOM 1451 C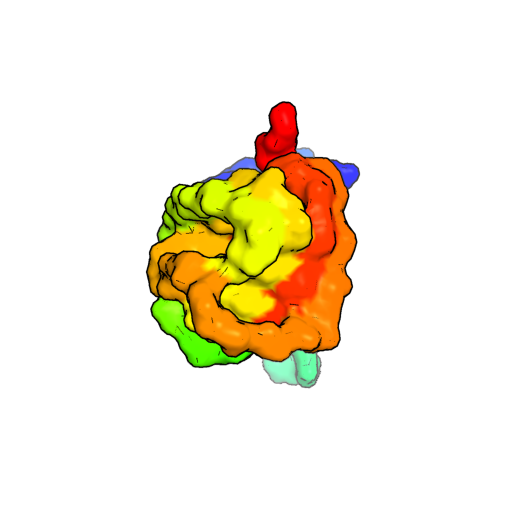 CA . CYS A 1 179 ? 2.975 -2.867 -20.594 1.00 97.88 179 CYS A CA 1
ATOM 1452 C C . CYS A 1 179 ? 3.301 -4.152 -19.828 1.00 97.88 179 CYS A C 1
ATOM 1454 O O . CYS A 1 179 ? 2.592 -4.551 -18.906 1.00 97.88 179 CYS A O 1
ATOM 1456 N N . VAL A 1 180 ? 4.404 -4.793 -20.192 1.00 98.50 180 VAL A N 1
ATOM 1457 C CA . VAL A 1 180 ? 5.016 -5.871 -19.420 1.00 98.50 180 VAL A CA 1
ATOM 1458 C C . VAL A 1 180 ? 6.072 -5.267 -18.503 1.00 98.50 180 VAL A C 1
ATOM 1460 O O . VAL A 1 180 ? 7.003 -4.600 -18.961 1.00 98.50 180 VAL A O 1
ATOM 1463 N N . VAL A 1 181 ? 5.968 -5.555 -17.208 1.00 98.56 181 VAL A N 1
ATOM 1464 C CA . VAL A 1 181 ? 6.990 -5.205 -16.220 1.00 98.56 181 VAL A CA 1
ATOM 1465 C C . VAL A 1 181 ? 7.804 -6.447 -15.885 1.00 98.56 181 VAL A C 1
ATOM 1467 O O . VAL A 1 181 ? 7.267 -7.442 -15.400 1.00 98.56 181 VAL A O 1
ATOM 1470 N N . ARG A 1 182 ? 9.115 -6.410 -16.140 1.00 98.56 182 ARG A N 1
ATOM 1471 C CA . ARG A 1 182 ? 10.049 -7.451 -15.684 1.00 98.56 182 ARG A CA 1
ATOM 1472 C C . ARG A 1 182 ? 10.613 -7.063 -14.328 1.00 98.56 182 ARG A C 1
ATOM 1474 O O . ARG A 1 182 ? 11.013 -5.914 -14.138 1.00 98.56 182 ARG A O 1
ATOM 1481 N N . VAL A 1 183 ? 10.654 -8.017 -13.408 1.00 98.25 183 VAL A N 1
ATOM 1482 C CA . VAL A 1 183 ? 10.962 -7.767 -12.000 1.00 98.25 183 VAL A CA 1
ATOM 1483 C C . VAL A 1 183 ? 12.175 -8.580 -11.558 1.00 98.25 183 VAL A C 1
ATOM 1485 O O . VAL A 1 183 ? 12.350 -9.717 -11.995 1.00 98.25 183 VAL A O 1
ATOM 1488 N N . ALA A 1 184 ? 13.024 -7.997 -10.713 1.00 97.56 184 ALA A N 1
ATOM 1489 C CA . ALA A 1 184 ? 14.124 -8.695 -10.046 1.00 97.56 184 ALA A CA 1
ATOM 1490 C C . ALA A 1 184 ? 14.238 -8.284 -8.573 1.00 97.56 184 ALA A C 1
ATOM 1492 O O . ALA A 1 184 ? 13.928 -7.140 -8.219 1.00 97.56 184 ALA A O 1
ATOM 1493 N N . ASN A 1 185 ? 14.768 -9.193 -7.751 1.00 94.88 185 ASN A N 1
ATOM 1494 C CA . ASN A 1 185 ? 15.080 -8.999 -6.337 1.00 94.88 185 ASN A CA 1
ATOM 1495 C C . ASN A 1 185 ? 13.863 -8.667 -5.450 1.00 94.88 185 ASN A C 1
ATOM 1497 O O . ASN A 1 185 ? 13.939 -7.859 -4.524 1.00 94.88 185 ASN A O 1
ATOM 1501 N N . ILE A 1 186 ? 12.725 -9.296 -5.744 1.00 92.62 186 ILE A N 1
ATOM 1502 C CA . ILE A 1 186 ? 11.523 -9.309 -4.900 1.00 92.62 186 ILE A CA 1
ATOM 1503 C C . ILE A 1 186 ? 10.707 -10.561 -5.228 1.00 92.62 186 ILE A C 1
ATOM 1505 O O . ILE A 1 186 ? 10.513 -10.887 -6.394 1.00 92.62 186 ILE A O 1
ATOM 1509 N N . LYS A 1 187 ? 10.201 -11.267 -4.212 1.00 91.31 187 LYS A N 1
ATOM 1510 C CA . LYS A 1 187 ? 9.418 -12.496 -4.409 1.00 91.31 187 LYS A CA 1
ATOM 1511 C C . LYS A 1 187 ? 8.062 -12.202 -5.060 1.00 91.31 187 LYS A C 1
ATOM 1513 O O . LYS A 1 187 ? 7.379 -11.264 -4.661 1.00 91.31 187 LYS A O 1
ATOM 1518 N N . ALA A 1 188 ? 7.636 -13.056 -5.990 1.00 90.69 188 ALA A N 1
ATOM 1519 C CA . ALA A 1 188 ? 6.378 -12.886 -6.720 1.00 90.69 188 ALA A CA 1
ATOM 1520 C C . ALA A 1 188 ? 5.128 -12.859 -5.817 1.00 90.69 188 ALA A C 1
ATOM 1522 O O . ALA A 1 188 ? 4.183 -12.146 -6.122 1.00 90.69 188 ALA A O 1
ATOM 1523 N N . ASN A 1 189 ? 5.129 -13.566 -4.678 1.00 89.75 189 ASN A N 1
ATOM 1524 C CA . ASN A 1 189 ? 4.013 -13.548 -3.719 1.00 89.75 189 ASN A 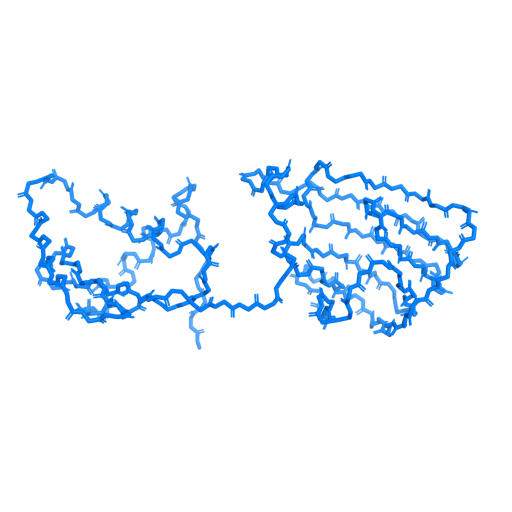CA 1
ATOM 1525 C C . ASN A 1 189 ? 3.845 -12.208 -2.975 1.00 89.75 189 ASN A C 1
ATOM 1527 O O . ASN A 1 189 ? 2.873 -12.034 -2.250 1.00 89.75 189 ASN A O 1
ATOM 1531 N N . LEU A 1 190 ? 4.786 -11.274 -3.136 1.00 90.69 190 LEU A N 1
ATOM 1532 C CA . LEU A 1 190 ? 4.733 -9.925 -2.570 1.00 90.69 190 LEU A CA 1
ATOM 1533 C C . LEU A 1 190 ? 4.286 -8.877 -3.592 1.00 90.69 190 LEU A C 1
ATOM 1535 O O . LEU A 1 190 ? 4.272 -7.689 -3.262 1.00 90.69 190 LEU A O 1
ATOM 1539 N N . ILE A 1 191 ? 3.964 -9.302 -4.817 1.00 94.44 191 ILE A N 1
ATOM 1540 C CA . ILE A 1 191 ? 3.466 -8.427 -5.869 1.00 94.44 191 ILE A CA 1
ATOM 1541 C C . ILE A 1 191 ? 2.045 -8.816 -6.251 1.00 94.44 191 ILE A C 1
ATOM 1543 O O . ILE A 1 191 ? 1.744 -9.976 -6.517 1.00 94.44 191 ILE A O 1
ATOM 1547 N N . GLU A 1 192 ? 1.187 -7.807 -6.325 1.00 95.44 192 GLU A N 1
ATOM 1548 C CA . GLU A 1 192 ? -0.192 -7.923 -6.783 1.00 95.44 192 GLU A CA 1
ATOM 1549 C C . GLU A 1 192 ? -0.465 -6.838 -7.830 1.00 95.44 192 GLU A C 1
ATOM 1551 O O . GLU A 1 192 ? 0.158 -5.775 -7.815 1.00 95.44 192 GLU A O 1
ATOM 1556 N N . VAL A 1 193 ? -1.388 -7.097 -8.753 1.00 97.06 193 VAL A N 1
ATOM 1557 C CA . VAL A 1 193 ? -1.861 -6.102 -9.720 1.00 97.06 193 VAL A CA 1
ATOM 1558 C C . VAL A 1 193 ? -3.353 -5.911 -9.533 1.00 97.06 193 VAL A C 1
ATOM 1560 O O . VAL A 1 193 ? -4.105 -6.882 -9.483 1.00 97.06 193 VAL A O 1
ATOM 1563 N N . ARG A 1 194 ? -3.785 -4.653 -9.489 1.00 95.94 194 ARG A N 1
ATOM 1564 C CA . ARG A 1 194 ? -5.202 -4.277 -9.460 1.00 95.94 194 ARG A CA 1
ATOM 1565 C C . ARG A 1 194 ? -5.470 -3.078 -10.364 1.00 95.94 194 ARG A C 1
ATOM 1567 O O . ARG A 1 194 ? -4.545 -2.370 -10.762 1.00 95.94 194 ARG A O 1
ATOM 1574 N N . SER A 1 195 ? -6.742 -2.797 -10.623 1.00 95.31 195 SER A N 1
ATOM 1575 C CA . SER A 1 195 ? -7.154 -1.509 -11.188 1.00 95.31 195 SER A CA 1
ATOM 1576 C C . SER A 1 195 ? -6.766 -0.357 -10.255 1.00 95.31 195 SER A C 1
ATOM 1578 O O . SER A 1 195 ? -6.850 -0.491 -9.032 1.00 95.31 195 SER A O 1
ATOM 1580 N N . SER A 1 196 ? -6.348 0.769 -10.836 1.00 94.56 196 SER A N 1
ATOM 1581 C CA . SER A 1 196 ? -5.953 1.968 -10.091 1.00 94.56 196 SER A CA 1
ATOM 1582 C C . SER A 1 196 ? -7.047 2.437 -9.129 1.00 94.56 196 SER A C 1
ATOM 1584 O O . SER A 1 196 ? -8.180 2.683 -9.543 1.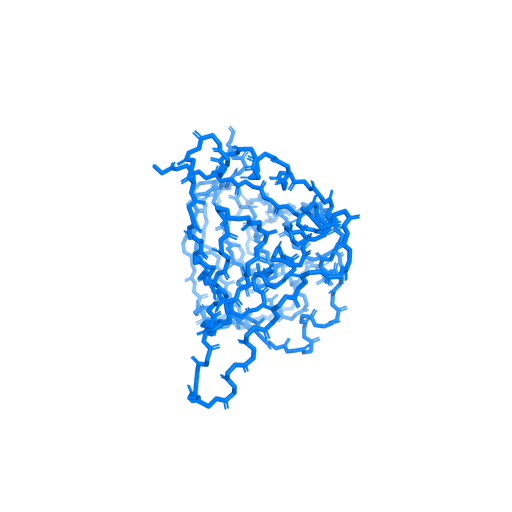00 94.56 196 SER A O 1
ATOM 1586 N N . ILE A 1 197 ? -6.694 2.651 -7.857 1.00 90.88 197 ILE A N 1
ATOM 1587 C CA . ILE A 1 197 ? -7.614 3.263 -6.875 1.00 90.88 197 ILE A CA 1
ATOM 1588 C C . ILE A 1 197 ? -7.792 4.772 -7.069 1.00 90.88 197 ILE A C 1
ATOM 1590 O O . ILE A 1 197 ? -8.655 5.378 -6.441 1.00 90.88 197 ILE A O 1
ATOM 1594 N N . LEU A 1 198 ? -6.952 5.393 -7.897 1.00 85.12 198 LEU A N 1
ATOM 1595 C CA . LEU A 1 198 ? -6.945 6.841 -8.106 1.00 85.12 198 LEU A CA 1
ATOM 1596 C C . LEU A 1 198 ? -7.911 7.287 -9.207 1.00 85.12 198 LEU A C 1
ATOM 1598 O O . LEU A 1 198 ? -8.108 8.487 -9.370 1.00 85.12 198 LEU A O 1
ATOM 1602 N N . GLY A 1 199 ? -8.506 6.338 -9.940 1.00 63.44 199 GLY A N 1
ATOM 1603 C CA . GLY A 1 199 ? -9.282 6.632 -11.143 1.00 63.44 199 GLY A CA 1
ATOM 1604 C C . GLY A 1 199 ? -8.424 7.215 -12.275 1.00 63.44 199 GLY A C 1
ATOM 1605 O O . GLY A 1 199 ? -7.271 7.617 -12.071 1.00 63.44 199 GLY A O 1
ATOM 1606 N N . GLY A 1 200 ? -8.978 7.188 -13.484 1.00 50.47 200 GLY A N 1
ATOM 1607 C CA . GLY A 1 200 ? -8.503 7.938 -14.649 1.00 50.47 200 GLY A CA 1
ATOM 1608 C C . GLY A 1 200 ? -9.326 9.198 -14.844 1.00 50.47 200 GLY A C 1
ATOM 1609 O O . GLY A 1 200 ? -10.534 9.147 -14.514 1.00 50.47 200 GLY A O 1
#

Nearest PDB structures (foldseek):
  3ec1-assembly2_B  TM=7.942E-01  e=1.720E-11  Geobacillus stearothermophilus
  8vus-assembly1_D  TM=4.396E-01  e=2.441E+00  Homo sapiens

Secondary structure (DSSP, 8-state):
------BTTTTBTHHHHHHHHHTTT--EEEE--BTTSSHHHHHHHHHHHH-SSTT---------SSS-PEEEEEETTEEEEE-PPB---S---HHHHTTS-TTSPP--EEEEEPTT-EEEETTEEEEESS-EEEEEEE-TT--EEEE-S-----EEEEE-TTEEEEETTTEEEEE-S-EEEEEESS-GGGEEEEE-TT--

pLDDT: mean 83.98, std 16.46, range [33.69, 98.69]

Mean predicted aligned error: 8.36 Å